Protein AF-A0A4P9J794-F1 (afdb_monomer)

Radius of gyration: 17.34 Å; Cα contacts (8 Å, |Δi|>4): 436; chains: 1; bounding box: 36×46×47 Å

Sequence (199 aa):
MGTVVPGTLVIDAPGGTGSPLLDAAGERPLVARLSRAASWPVHLPDVIGVALRIPAAGPDGGPADLLFASTGTGRLTRYVLRFHLSATAGPLTTMFPLLGAGGHLVFRLDPEGPGRYRFSCSRNSGPWRGLGRVVLDVPAPERPPHRARGAEAAAGPDDAGLRFRPVAQPPAGLTVPVWLRAARAPAYGLARRVGRERA

pLDDT: mean 79.16, std 19.65, range [31.97, 98.12]

Nearest PDB structures (foldseek):
  1u5u-assembly1_A  TM=6.698E-01  e=3.068E-03  Plexaura homomalla
  3dy5-assembly2_C  TM=6.616E-01  e=8.321E-03  Plexaura homomalla
  1mm5-assembly1_A  TM=3.454E-01  e=4.780E+00  Escherichia coli

Mean predicted aligned error: 10.02 Å

Structure (mmCIF, N/CA/C/O backbone):
data_AF-A0A4P9J794-F1
#
_entry.id   AF-A0A4P9J794-F1
#
loop_
_atom_site.group_PDB
_atom_site.id
_atom_site.type_symbol
_atom_site.label_atom_id
_atom_site.label_alt_id
_atom_site.label_comp_id
_atom_site.label_asym_id
_atom_site.label_entity_id
_atom_site.label_seq_id
_atom_site.pdbx_PDB_ins_code
_atom_site.Cartn_x
_atom_site.Cartn_y
_atom_site.Cartn_z
_atom_site.occupancy
_atom_site.B_iso_or_equiv
_atom_site.auth_seq_id
_atom_site.auth_comp_id
_atom_site.auth_asym_id
_atom_site.auth_atom_id
_atom_site.pdbx_PDB_model_num
ATOM 1 N N . MET A 1 1 ? 10.689 7.898 -14.888 1.00 62.50 1 MET A N 1
ATOM 2 C CA . MET A 1 1 ? 9.573 7.505 -15.785 1.00 62.50 1 MET A CA 1
ATOM 3 C C . MET A 1 1 ? 8.643 6.558 -15.031 1.00 62.50 1 MET A C 1
ATOM 5 O O . MET A 1 1 ? 9.125 5.807 -14.188 1.00 62.50 1 MET A O 1
ATOM 9 N N . GLY A 1 2 ? 7.328 6.643 -15.233 1.00 74.44 2 GLY A N 1
ATOM 10 C CA . GLY A 1 2 ? 6.358 5.782 -14.550 1.00 74.44 2 GLY A CA 1
ATOM 11 C C . GLY A 1 2 ? 5.166 5.477 -15.446 1.00 74.44 2 GLY A C 1
ATOM 12 O O . GLY A 1 2 ? 4.914 6.220 -16.387 1.00 74.44 2 GLY A O 1
ATOM 13 N N . THR A 1 3 ? 4.465 4.387 -15.159 1.00 86.31 3 THR A N 1
ATOM 14 C CA . THR A 1 3 ? 3.337 3.901 -15.960 1.00 86.31 3 THR A CA 1
ATOM 15 C C . THR A 1 3 ? 2.101 3.848 -15.084 1.00 86.31 3 THR A C 1
ATOM 17 O O . THR A 1 3 ? 2.167 3.352 -13.958 1.00 86.31 3 THR A O 1
ATOM 20 N N . VAL A 1 4 ? 0.990 4.369 -15.598 1.00 89.88 4 VAL A N 1
ATOM 21 C CA . VAL A 1 4 ? -0.308 4.363 -14.925 1.00 89.88 4 VAL A CA 1
ATOM 22 C C . VAL A 1 4 ? -1.170 3.262 -15.527 1.00 89.88 4 VAL A C 1
ATOM 24 O O . VAL A 1 4 ? -1.299 3.183 -16.745 1.00 89.88 4 VAL A O 1
ATOM 27 N N . VAL A 1 5 ? -1.737 2.411 -14.677 1.00 92.56 5 VAL A N 1
ATOM 28 C CA . VAL A 1 5 ? -2.606 1.299 -15.074 1.00 92.56 5 VAL A CA 1
ATOM 29 C C . VAL A 1 5 ? -3.842 1.249 -14.173 1.00 92.56 5 VAL A C 1
ATOM 31 O O . VAL A 1 5 ? -3.742 1.578 -12.984 1.00 92.56 5 VAL A O 1
ATOM 34 N N . PRO A 1 6 ? -5.012 0.860 -14.700 1.00 95.88 6 PRO A N 1
ATOM 35 C CA . PRO A 1 6 ? -6.156 0.542 -13.862 1.00 95.88 6 PRO A CA 1
ATOM 36 C C . PRO A 1 6 ? -5.906 -0.745 -13.063 1.00 95.88 6 PRO A C 1
ATOM 38 O O . PRO A 1 6 ? -4.957 -1.499 -13.304 1.00 95.88 6 PRO A O 1
ATOM 41 N N . GLY A 1 7 ? -6.740 -0.968 -12.057 1.00 96.69 7 GLY A N 1
ATOM 42 C CA . GLY A 1 7 ? -6.716 -2.189 -11.275 1.00 96.69 7 GLY A CA 1
ATOM 43 C C . GLY A 1 7 ? -7.847 -2.255 -10.263 1.00 96.69 7 GLY A C 1
ATOM 44 O O . GLY A 1 7 ? -8.735 -1.403 -10.221 1.00 96.69 7 GLY A O 1
ATOM 45 N N . THR A 1 8 ? -7.774 -3.263 -9.403 1.00 98.12 8 THR A N 1
ATOM 46 C CA . THR A 1 8 ? -8.755 -3.549 -8.358 1.00 98.12 8 THR A CA 1
ATOM 47 C C . THR A 1 8 ? -8.052 -3.857 -7.037 1.00 98.12 8 THR A C 1
ATOM 49 O O . THR A 1 8 ? -7.099 -4.640 -6.988 1.00 98.12 8 THR A O 1
ATOM 52 N N . LEU A 1 9 ? -8.534 -3.251 -5.951 1.00 97.81 9 LEU A N 1
ATOM 53 C CA . LEU A 1 9 ? -8.230 -3.640 -4.574 1.00 97.81 9 LEU A CA 1
ATOM 54 C C . LEU A 1 9 ? -9.354 -4.541 -4.071 1.00 97.81 9 LEU A C 1
ATOM 56 O O . LEU A 1 9 ? -10.510 -4.128 -4.049 1.00 97.81 9 LEU A O 1
ATOM 60 N N . VAL A 1 10 ? -8.997 -5.733 -3.614 1.00 97.94 10 VAL A N 1
ATOM 61 C CA . VAL A 1 10 ? -9.906 -6.689 -2.982 1.00 97.94 10 VAL A CA 1
ATOM 62 C C . VAL A 1 10 ? -9.551 -6.783 -1.504 1.00 97.94 10 VAL A C 1
ATOM 64 O O . VAL A 1 10 ? -8.383 -6.990 -1.160 1.00 97.94 10 VAL A O 1
ATOM 67 N N . ILE A 1 11 ? -10.548 -6.617 -0.637 1.00 97.50 11 ILE A N 1
ATOM 68 C CA . ILE A 1 11 ? -10.435 -6.849 0.805 1.00 97.50 11 ILE A CA 1
ATOM 69 C C . ILE A 1 11 ? -11.216 -8.116 1.149 1.00 97.50 11 ILE A C 1
ATOM 71 O O . ILE A 1 11 ? -12.438 -8.145 1.015 1.00 97.50 11 ILE A O 1
ATOM 75 N N . ASP A 1 12 ? -10.502 -9.137 1.615 1.00 93.81 12 ASP A N 1
ATOM 76 C CA . ASP A 1 12 ? -11.053 -10.445 1.989 1.00 93.81 12 ASP A CA 1
ATOM 77 C C . ASP A 1 12 ? -11.213 -10.567 3.511 1.00 93.81 12 ASP A C 1
ATOM 79 O O . ASP A 1 12 ? -12.153 -11.183 4.008 1.00 93.81 12 ASP A O 1
ATOM 83 N N . ALA A 1 13 ? -10.292 -9.958 4.265 1.00 90.94 13 ALA A N 1
ATOM 84 C CA . ALA A 1 13 ? -10.223 -10.046 5.719 1.00 90.94 13 ALA A CA 1
ATOM 85 C C . ALA A 1 13 ? -10.132 -8.639 6.340 1.00 90.94 13 ALA A C 1
ATOM 87 O O . ALA A 1 13 ? -9.037 -8.072 6.425 1.00 90.94 13 ALA A O 1
ATOM 88 N N . PRO A 1 14 ? -11.265 -8.062 6.784 1.00 85.12 14 PRO A N 1
ATOM 89 C CA . PRO A 1 14 ? -11.306 -6.776 7.475 1.00 85.12 14 PRO A CA 1
ATOM 90 C C . PRO A 1 14 ? -10.336 -6.669 8.662 1.00 85.12 14 PRO A C 1
ATOM 92 O O . PRO A 1 14 ? -10.257 -7.562 9.507 1.00 85.12 14 PRO A O 1
ATOM 95 N N . GLY A 1 15 ? -9.594 -5.557 8.736 1.00 77.31 15 GLY A N 1
ATOM 96 C CA . GLY A 1 15 ? -8.440 -5.414 9.639 1.00 77.31 15 GLY A CA 1
ATOM 97 C C . GLY A 1 15 ? -8.675 -4.663 10.959 1.00 77.31 15 GLY A C 1
ATOM 98 O O . GLY A 1 15 ? -7.731 -4.520 11.751 1.00 77.31 15 GLY A O 1
ATOM 99 N N . GLY A 1 16 ? -9.881 -4.130 11.189 1.00 86.44 16 GLY A N 1
ATOM 100 C CA . GLY A 1 16 ? -10.200 -3.279 12.348 1.00 86.44 16 GLY A CA 1
ATOM 101 C C . GLY A 1 16 ? -9.294 -2.043 12.433 1.00 86.44 16 GLY A C 1
ATOM 102 O O . GLY A 1 16 ? -8.782 -1.674 13.491 1.00 86.44 16 GLY A O 1
ATOM 103 N N . THR A 1 17 ? -8.953 -1.476 11.285 1.00 88.56 17 THR A N 1
ATOM 104 C CA . THR A 1 17 ? -7.997 -0.383 11.086 1.00 88.56 17 THR A CA 1
ATOM 105 C C . THR A 1 17 ? -8.551 0.986 11.486 1.00 88.56 17 THR A C 1
ATOM 107 O O . THR A 1 17 ? -7.765 1.887 11.781 1.00 88.56 17 THR A O 1
ATOM 110 N N . GLY A 1 18 ? -9.876 1.126 11.546 1.00 90.31 18 GLY A N 1
ATOM 111 C CA . GLY A 1 18 ? -10.599 2.390 11.658 1.00 90.31 18 GLY A CA 1
ATOM 112 C C . GLY A 1 18 ? -10.942 3.007 10.299 1.00 90.31 18 GLY A C 1
ATOM 113 O O . GLY A 1 18 ? -11.523 4.086 10.264 1.00 90.31 18 GLY A O 1
ATOM 114 N N . SER A 1 19 ? -10.585 2.351 9.190 1.00 93.12 19 SER A N 1
ATOM 115 C CA . SER A 1 19 ? -10.876 2.816 7.837 1.00 93.12 19 SER A CA 1
ATOM 116 C C . SER A 1 19 ? -11.974 1.974 7.196 1.00 93.12 19 SER A C 1
ATOM 118 O O . SER A 1 19 ? -11.775 0.769 7.039 1.00 93.12 19 SER A O 1
ATOM 120 N N . PRO A 1 20 ? -13.080 2.572 6.713 1.00 93.00 20 PRO A N 1
ATOM 121 C CA . PRO A 1 20 ? -14.104 1.836 5.967 1.00 93.00 20 PRO A CA 1
ATOM 122 C C . PRO A 1 20 ? -13.534 1.114 4.737 1.00 93.00 20 PRO A C 1
ATOM 124 O O . PRO A 1 20 ? -13.950 0.004 4.410 1.00 93.00 20 PRO A O 1
ATOM 127 N N . LEU A 1 21 ? -12.506 1.698 4.104 1.00 93.31 21 LEU A N 1
ATOM 128 C CA . LEU A 1 21 ? -11.781 1.079 2.993 1.00 93.31 21 LEU A CA 1
ATOM 129 C C . LEU A 1 21 ? -11.082 -0.230 3.397 1.00 93.31 21 LEU A C 1
ATOM 131 O O . LEU A 1 21 ? -10.788 -1.053 2.548 1.00 93.31 21 LEU A O 1
ATOM 135 N N . LEU A 1 22 ? -10.756 -0.458 4.658 1.00 94.06 22 LEU A N 1
ATOM 136 C CA . LEU A 1 22 ? -9.962 -1.626 5.060 1.00 94.06 22 LEU A CA 1
ATOM 137 C C . LEU A 1 22 ? -10.726 -2.550 6.014 1.00 94.06 22 LEU A C 1
ATOM 139 O O . LEU A 1 22 ? -10.272 -3.659 6.293 1.00 94.06 22 LEU A O 1
ATOM 143 N N . ASP A 1 23 ? -11.885 -2.093 6.486 1.00 94.00 23 ASP A N 1
ATOM 144 C CA . ASP A 1 23 ? -12.708 -2.772 7.485 1.00 94.00 23 ASP A CA 1
ATOM 145 C C . ASP A 1 23 ? -14.032 -3.298 6.912 1.00 94.00 23 ASP A C 1
ATOM 147 O O . ASP A 1 23 ? -14.799 -3.946 7.618 1.00 94.00 23 ASP A O 1
ATOM 151 N N . ALA A 1 24 ? -14.283 -3.077 5.622 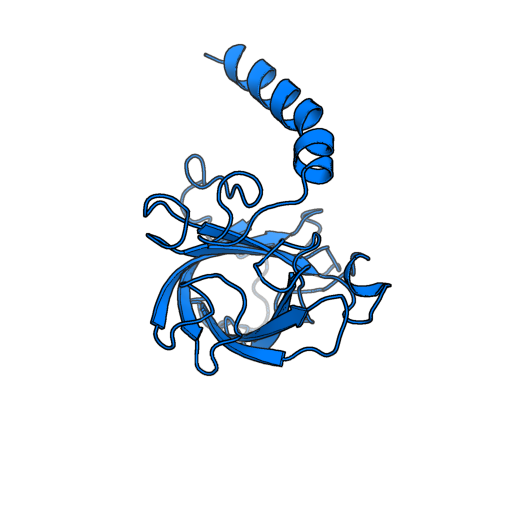1.00 93.25 24 ALA A N 1
ATOM 152 C CA . ALA A 1 24 ? -15.344 -3.737 4.875 1.00 93.25 24 ALA A CA 1
ATOM 153 C C . ALA A 1 24 ? -14.726 -4.626 3.795 1.00 93.25 24 ALA A C 1
ATOM 155 O O . ALA A 1 24 ? -13.822 -4.183 3.080 1.00 93.25 24 ALA A O 1
ATOM 156 N N . ALA A 1 25 ? -15.230 -5.853 3.660 1.00 95.69 25 ALA A N 1
ATOM 157 C CA . ALA A 1 25 ? -14.861 -6.732 2.559 1.00 95.69 25 ALA A CA 1
ATOM 158 C C . ALA A 1 25 ? -15.371 -6.185 1.214 1.00 95.69 25 ALA A C 1
ATOM 160 O O . ALA A 1 25 ? -16.265 -5.333 1.165 1.00 95.69 25 ALA A O 1
ATOM 161 N N . GLY A 1 26 ? -14.793 -6.676 0.121 1.00 95.62 26 GLY A N 1
ATOM 162 C CA . GLY A 1 26 ? -15.246 -6.395 -1.238 1.00 95.62 26 GLY A CA 1
ATOM 163 C C . GLY A 1 26 ? -14.196 -5.739 -2.123 1.00 95.62 26 GLY A C 1
ATOM 164 O O . GLY A 1 26 ? -13.051 -5.503 -1.727 1.00 95.62 26 GLY A O 1
ATOM 165 N N . GLU A 1 27 ? -14.619 -5.449 -3.347 1.00 96.94 27 GLU A N 1
ATOM 166 C CA . GLU A 1 27 ? -13.759 -4.975 -4.425 1.00 96.94 27 GLU A CA 1
ATOM 167 C C . GLU A 1 27 ? -13.925 -3.474 -4.651 1.00 96.94 27 GLU A C 1
ATOM 169 O O . GLU A 1 27 ? -15.019 -2.922 -4.517 1.00 96.94 27 GLU A O 1
ATOM 174 N N . ARG A 1 28 ? -12.821 -2.792 -4.961 1.00 96.56 28 ARG A N 1
ATOM 175 C CA . ARG A 1 28 ? -12.798 -1.361 -5.261 1.00 96.56 28 ARG A CA 1
ATOM 176 C C . ARG A 1 28 ? -11.925 -1.125 -6.480 1.00 96.56 28 ARG A C 1
ATOM 178 O O . ARG A 1 28 ? -10.773 -1.574 -6.470 1.00 96.56 28 ARG A O 1
ATOM 185 N N . PRO A 1 29 ? -12.413 -0.391 -7.490 1.00 96.94 29 PRO A N 1
ATOM 186 C CA . PRO A 1 29 ? -11.555 0.033 -8.579 1.00 96.94 29 PRO A CA 1
ATOM 187 C C . PRO A 1 29 ? -10.459 0.948 -8.032 1.00 96.94 29 PRO A C 1
ATOM 189 O O . PRO A 1 29 ? -10.657 1.691 -7.067 1.00 96.94 29 PRO A O 1
ATOM 192 N N . LEU A 1 30 ? -9.292 0.905 -8.657 1.00 95.88 30 LEU A N 1
ATOM 193 C CA . LEU A 1 30 ? -8.190 1.804 -8.360 1.00 95.88 30 LEU A CA 1
ATOM 194 C C . LEU A 1 30 ? -7.433 2.176 -9.626 1.00 95.88 30 LEU A C 1
ATOM 196 O O . LEU A 1 30 ? -7.528 1.519 -10.661 1.00 95.88 30 LEU A O 1
ATOM 200 N N . VAL A 1 31 ? -6.626 3.220 -9.506 1.00 95.19 31 VAL A N 1
ATOM 201 C CA . VAL A 1 31 ? -5.587 3.556 -10.474 1.00 95.19 31 VAL A CA 1
ATOM 202 C C . VAL A 1 31 ? -4.244 3.390 -9.786 1.00 95.19 31 VAL A C 1
ATOM 204 O O . VAL A 1 31 ? -4.021 3.943 -8.707 1.00 95.19 31 VAL A O 1
ATOM 207 N N . ALA A 1 32 ? -3.349 2.626 -10.399 1.00 94.19 32 ALA A N 1
ATOM 208 C CA . ALA A 1 32 ? -2.002 2.415 -9.906 1.00 94.19 32 ALA A CA 1
ATOM 209 C C . ALA A 1 32 ? -0.982 3.134 -10.784 1.00 94.19 32 ALA A C 1
ATOM 211 O O . ALA A 1 32 ? -1.098 3.142 -12.004 1.00 94.19 32 ALA A O 1
ATOM 212 N N . ARG A 1 33 ? 0.062 3.685 -10.169 1.00 92.44 33 ARG A N 1
ATOM 213 C CA . ARG A 1 33 ? 1.252 4.169 -10.867 1.00 92.44 33 ARG A CA 1
ATOM 214 C C . ARG A 1 33 ? 2.472 3.396 -10.404 1.00 92.44 33 ARG A C 1
ATOM 216 O O . ARG A 1 33 ? 2.830 3.451 -9.228 1.00 92.44 33 ARG A O 1
ATOM 223 N N . LEU A 1 34 ? 3.127 2.723 -11.340 1.00 89.62 34 LEU A N 1
ATOM 224 C CA . LEU A 1 34 ? 4.402 2.051 -11.131 1.00 89.62 34 LEU A CA 1
ATOM 225 C C . LEU A 1 34 ? 5.531 3.007 -11.515 1.00 89.62 34 LEU A C 1
ATOM 227 O O . LEU A 1 34 ? 5.450 3.693 -12.535 1.00 89.62 34 LEU A O 1
ATOM 231 N N . SER A 1 35 ? 6.582 3.089 -10.704 1.00 86.50 35 SER A N 1
ATOM 232 C CA . SER A 1 35 ? 7.683 4.024 -10.943 1.00 86.50 35 SER A CA 1
ATOM 233 C C . SER 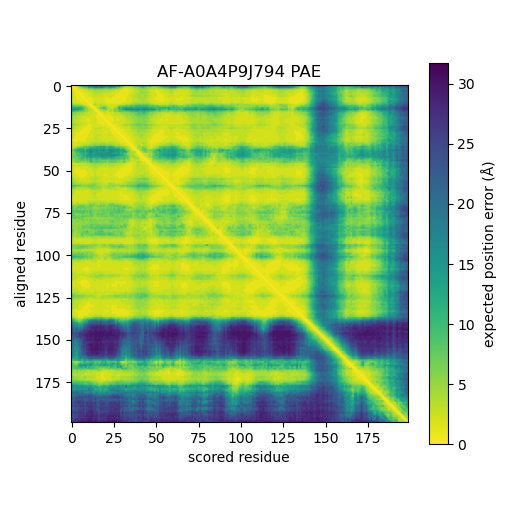A 1 35 ? 9.036 3.503 -10.466 1.00 86.50 35 SER A C 1
ATOM 235 O O . SER A 1 35 ? 9.132 2.602 -9.633 1.00 86.50 35 SER A O 1
ATOM 237 N N . ARG A 1 36 ? 10.095 4.099 -11.018 1.00 86.69 36 ARG A N 1
ATOM 238 C CA . ARG A 1 36 ? 11.495 3.922 -10.613 1.00 86.69 36 ARG A CA 1
ATOM 239 C C . ARG A 1 36 ? 12.047 5.268 -10.151 1.00 86.69 36 ARG A C 1
ATOM 241 O O . ARG A 1 36 ? 11.837 6.267 -10.846 1.00 86.69 36 ARG A O 1
ATOM 248 N N . ALA A 1 37 ? 12.697 5.313 -8.989 1.00 81.50 37 ALA A N 1
ATOM 249 C CA . ALA A 1 37 ? 13.104 6.568 -8.359 1.00 81.50 37 ALA A CA 1
ATOM 250 C C . ALA A 1 37 ? 14.296 7.228 -9.064 1.00 81.50 37 ALA A C 1
ATOM 252 O O . ALA A 1 37 ? 14.207 8.396 -9.436 1.00 81.50 37 ALA A O 1
ATOM 253 N N . ALA A 1 38 ? 15.385 6.487 -9.277 1.00 75.31 38 ALA A N 1
ATOM 254 C CA . ALA A 1 38 ? 16.581 6.983 -9.953 1.00 75.31 38 ALA A CA 1
ATOM 255 C C . ALA A 1 38 ? 16.434 6.969 -11.484 1.00 75.31 38 ALA A C 1
ATOM 257 O O . ALA A 1 38 ? 17.175 7.658 -12.180 1.00 75.31 38 ALA A O 1
ATOM 258 N N . SER A 1 39 ? 15.460 6.210 -12.011 1.00 72.94 39 SER A N 1
ATOM 259 C CA . SER A 1 39 ? 15.241 6.010 -13.452 1.00 72.94 39 SER A CA 1
ATOM 260 C C . SER A 1 39 ? 16.506 5.521 -14.170 1.00 72.94 39 SER A C 1
ATOM 262 O O . SER A 1 39 ? 16.748 5.856 -15.327 1.00 72.94 39 SER A O 1
ATOM 264 N N . TRP A 1 40 ? 17.308 4.708 -13.478 1.00 76.12 40 TRP A N 1
ATOM 265 C CA . TRP A 1 40 ? 18.471 4.043 -14.059 1.00 76.12 40 TRP A CA 1
ATOM 266 C C . TRP A 1 40 ? 18.063 3.063 -15.162 1.00 76.12 40 TRP A C 1
ATOM 268 O O . TRP A 1 40 ? 16.919 2.583 -15.140 1.00 76.12 40 TRP A O 1
ATOM 278 N N . PRO A 1 41 ? 18.990 2.722 -16.084 1.00 75.69 41 PRO A N 1
ATOM 279 C CA . PRO A 1 41 ? 18.769 1.696 -17.094 1.00 75.69 41 PRO A CA 1
ATOM 280 C C . PRO A 1 41 ? 18.070 0.460 -16.520 1.00 75.69 41 PRO A C 1
ATOM 282 O O . PRO A 1 41 ? 18.365 0.030 -15.406 1.00 75.69 41 PRO A O 1
ATOM 285 N N . VAL A 1 42 ? 17.140 -0.114 -17.287 1.00 71.88 42 VAL A N 1
ATOM 286 C CA . VAL A 1 42 ? 16.185 -1.137 -16.813 1.00 71.88 42 VAL A CA 1
ATOM 287 C C . VAL A 1 42 ? 16.837 -2.378 -16.182 1.00 71.88 42 VAL A C 1
ATOM 289 O O . VAL A 1 42 ? 16.221 -3.049 -15.362 1.00 71.88 42 VAL A O 1
ATOM 292 N N . HIS A 1 43 ? 18.093 -2.663 -16.524 1.00 77.88 43 HIS A N 1
ATOM 293 C CA . HIS A 1 43 ? 18.866 -3.791 -16.003 1.00 77.88 43 HIS A CA 1
ATOM 294 C C . HIS A 1 43 ? 19.536 -3.522 -14.645 1.00 77.88 43 HIS A C 1
ATOM 296 O O . HIS A 1 43 ? 20.083 -4.448 -14.051 1.00 77.88 43 HIS A O 1
ATOM 302 N N . LEU A 1 44 ? 19.512 -2.283 -14.144 1.00 80.38 44 LEU A N 1
ATOM 303 C CA . LEU A 1 44 ? 20.072 -1.939 -12.839 1.00 80.38 44 LEU A CA 1
ATOM 304 C C . LEU A 1 44 ? 19.000 -1.961 -11.740 1.00 80.38 44 LEU A C 1
ATOM 306 O O . LEU A 1 44 ? 17.840 -1.627 -12.000 1.00 80.38 44 LEU A O 1
ATOM 310 N N . PRO A 1 45 ? 19.356 -2.319 -10.497 1.00 82.19 45 PRO A N 1
ATOM 311 C CA . PRO A 1 45 ? 18.466 -2.159 -9.352 1.00 82.19 45 PRO A CA 1
ATOM 312 C C . PRO A 1 45 ? 18.120 -0.682 -9.094 1.00 82.19 45 PRO A C 1
ATOM 314 O O . PRO A 1 45 ? 18.975 0.187 -9.216 1.00 82.19 45 PRO A O 1
ATOM 317 N N . ASP A 1 46 ? 16.877 -0.396 -8.706 1.00 84.12 46 ASP A N 1
ATOM 318 C CA . ASP A 1 46 ? 16.387 0.946 -8.348 1.00 84.12 46 ASP A CA 1
ATOM 319 C C . ASP A 1 46 ? 15.425 0.836 -7.151 1.00 84.12 46 ASP A C 1
ATOM 321 O O . ASP A 1 46 ? 15.011 -0.258 -6.759 1.00 84.12 46 ASP A O 1
ATOM 325 N N . VAL A 1 47 ? 15.058 1.960 -6.547 1.00 85.38 47 VAL A N 1
ATOM 326 C CA . VAL A 1 47 ? 13.927 2.017 -5.628 1.00 85.38 47 VAL A CA 1
ATOM 327 C C . VAL A 1 47 ? 12.648 2.015 -6.455 1.00 85.38 47 VAL A C 1
ATOM 329 O O . VAL A 1 47 ? 12.388 2.922 -7.251 1.00 85.38 47 VAL A O 1
ATOM 332 N N . ILE A 1 48 ? 11.847 0.975 -6.263 1.00 88.88 48 ILE A N 1
ATOM 333 C CA . ILE A 1 48 ? 10.609 0.758 -6.999 1.00 88.88 48 ILE A CA 1
ATOM 334 C C . ILE A 1 48 ? 9.445 1.329 -6.205 1.00 88.88 48 ILE A C 1
ATOM 336 O O . ILE A 1 48 ? 9.287 1.024 -5.024 1.00 88.88 48 ILE A O 1
ATOM 340 N N . GLY A 1 49 ? 8.629 2.146 -6.862 1.00 91.19 49 GLY A N 1
ATOM 341 C CA . GLY A 1 49 ? 7.423 2.735 -6.303 1.00 91.19 49 GLY A CA 1
ATOM 342 C C . GLY A 1 49 ? 6.159 2.127 -6.900 1.00 91.19 49 GLY A C 1
ATOM 343 O O . GLY A 1 49 ? 6.078 1.906 -8.108 1.00 91.19 49 GLY A O 1
ATOM 344 N N . VAL A 1 50 ? 5.154 1.909 -6.053 1.00 93.06 50 VAL A N 1
ATOM 345 C CA . VAL A 1 50 ? 3.768 1.666 -6.475 1.00 93.06 50 VAL A CA 1
ATOM 346 C C . VAL A 1 50 ? 2.879 2.643 -5.721 1.00 93.06 50 VAL A C 1
ATOM 348 O O . VAL A 1 50 ? 2.871 2.665 -4.493 1.00 93.06 50 VAL A O 1
ATOM 351 N N . ALA A 1 51 ? 2.146 3.476 -6.447 1.00 93.44 51 ALA A N 1
ATOM 352 C CA . ALA A 1 51 ? 1.167 4.397 -5.891 1.00 93.44 51 ALA A CA 1
ATOM 353 C C . ALA A 1 51 ? -0.232 3.911 -6.251 1.00 93.44 51 ALA A C 1
ATOM 355 O O . ALA A 1 51 ? -0.491 3.689 -7.426 1.00 93.44 51 ALA A O 1
ATOM 356 N N . LEU A 1 52 ? -1.121 3.749 -5.276 1.00 95.12 52 LEU A N 1
ATOM 357 C CA . LEU A 1 52 ? -2.515 3.369 -5.498 1.00 95.12 52 LEU A CA 1
ATOM 358 C C . LEU A 1 52 ? -3.406 4.568 -5.208 1.00 95.12 52 LEU A C 1
ATOM 360 O O . LEU A 1 52 ? -3.213 5.217 -4.184 1.00 95.12 52 LEU A O 1
ATOM 364 N N . ARG A 1 53 ? -4.384 4.821 -6.074 1.00 95.19 53 ARG A N 1
ATOM 365 C CA . ARG A 1 53 ? -5.460 5.790 -5.877 1.00 95.19 53 ARG A CA 1
ATOM 366 C C . ARG A 1 53 ? -6.789 5.061 -5.933 1.00 95.19 53 ARG A C 1
ATOM 368 O O . ARG A 1 53 ? -7.130 4.503 -6.971 1.00 95.19 53 ARG A O 1
ATOM 375 N N . ILE A 1 54 ? -7.534 5.099 -4.838 1.00 96.06 54 ILE A N 1
ATOM 376 C CA . ILE A 1 54 ? -8.849 4.482 -4.713 1.00 96.06 54 ILE A CA 1
ATOM 377 C C . ILE A 1 54 ? -9.897 5.607 -4.700 1.00 96.06 54 ILE A C 1
ATOM 379 O O . ILE A 1 54 ? -9.865 6.447 -3.794 1.00 96.06 54 ILE A O 1
ATOM 383 N N . PRO A 1 55 ? -10.797 5.684 -5.696 1.00 92.88 55 PRO A N 1
ATOM 384 C CA . PRO A 1 55 ? -11.890 6.652 -5.706 1.00 92.88 55 PRO A CA 1
ATOM 385 C C . PRO A 1 55 ? -12.827 6.466 -4.507 1.00 92.88 55 PRO A C 1
ATOM 387 O O . PRO A 1 55 ? -12.989 5.351 -4.019 1.00 92.88 55 PRO A O 1
ATOM 390 N N . ALA A 1 56 ? -13.452 7.554 -4.051 1.00 93.00 56 ALA A N 1
ATOM 391 C CA . ALA A 1 56 ? -14.457 7.546 -2.981 1.00 93.00 56 ALA A CA 1
ATOM 392 C C . ALA A 1 56 ? -14.028 6.873 -1.659 1.00 93.00 56 ALA A C 1
ATOM 394 O O . ALA A 1 56 ? -14.860 6.411 -0.883 1.00 93.00 56 ALA A O 1
ATOM 395 N N . ALA A 1 57 ? -12.722 6.811 -1.399 1.00 93.62 57 ALA A N 1
ATOM 396 C CA . ALA A 1 57 ? -12.147 6.126 -0.247 1.00 93.62 57 ALA A CA 1
ATOM 397 C C . ALA A 1 57 ? -11.428 7.058 0.739 1.00 93.62 57 ALA A C 1
ATOM 399 O O . ALA A 1 57 ? -10.906 6.597 1.755 1.00 93.62 57 ALA A O 1
ATOM 400 N N . GLY A 1 58 ? -11.345 8.348 0.425 1.00 91.44 58 GLY A N 1
ATOM 401 C CA . GLY A 1 58 ? -10.780 9.390 1.273 1.00 91.44 58 GLY A CA 1
ATOM 402 C C . GLY A 1 58 ? -11.843 10.066 2.145 1.00 91.44 58 GLY A C 1
ATOM 403 O O . GLY A 1 58 ? -13.033 9.756 2.035 1.00 91.44 58 GLY A O 1
ATOM 404 N N . PRO A 1 59 ? -11.428 11.001 3.016 1.00 86.12 59 PRO A N 1
ATOM 405 C CA . PRO A 1 59 ? -12.347 11.874 3.739 1.00 86.12 59 PRO A CA 1
ATOM 406 C C . PRO A 1 59 ? -13.337 12.556 2.785 1.00 86.12 59 PRO A C 1
ATOM 408 O O . PRO A 1 59 ? -12.995 12.845 1.636 1.00 86.12 59 PRO A O 1
ATOM 411 N N . ASP A 1 60 ? -14.561 12.778 3.263 1.00 87.94 60 ASP A N 1
ATOM 412 C CA . ASP A 1 60 ? -15.633 13.471 2.532 1.00 87.94 60 ASP A CA 1
ATOM 413 C C . ASP A 1 60 ? -16.022 12.822 1.187 1.00 87.94 60 ASP A C 1
ATOM 415 O O . ASP A 1 60 ? -16.561 13.476 0.298 1.00 87.94 60 ASP A O 1
ATOM 419 N N . GLY A 1 61 ? -15.731 11.525 1.009 1.00 87.62 61 GLY A N 1
ATOM 420 C CA . GLY A 1 61 ? -16.007 10.803 -0.238 1.00 87.62 61 GLY A CA 1
ATOM 421 C C . GLY A 1 61 ? -15.041 11.140 -1.380 1.00 87.62 61 GLY A C 1
ATOM 422 O O . GLY A 1 61 ? -15.293 10.782 -2.530 1.00 87.62 61 GLY A O 1
ATOM 423 N N . GLY A 1 62 ? -13.923 11.814 -1.088 1.00 89.81 62 GLY A N 1
ATOM 424 C CA . GLY A 1 62 ? -12.842 12.045 -2.046 1.00 89.81 62 GLY A CA 1
ATOM 425 C C . GLY A 1 62 ? -12.023 10.778 -2.342 1.00 89.81 62 GLY A C 1
ATOM 426 O O . GLY A 1 62 ? -12.284 9.710 -1.791 1.00 89.81 62 GLY A O 1
ATOM 427 N N . PRO A 1 63 ? -11.003 10.844 -3.213 1.00 92.38 63 PRO A N 1
ATOM 428 C CA . PRO A 1 63 ? -10.095 9.720 -3.427 1.00 92.38 63 PRO A CA 1
ATOM 429 C C . PRO A 1 63 ? -9.080 9.582 -2.280 1.00 92.38 63 PRO A C 1
ATOM 431 O O . PRO A 1 63 ? -8.715 10.569 -1.637 1.00 92.38 63 PRO A O 1
ATOM 434 N N . ALA A 1 64 ? -8.577 8.364 -2.079 1.00 92.56 64 ALA A N 1
ATOM 435 C CA . ALA A 1 64 ? -7.487 8.055 -1.157 1.00 92.56 64 ALA A CA 1
ATOM 436 C C . ALA A 1 64 ? -6.266 7.505 -1.892 1.00 92.56 64 ALA A C 1
ATOM 438 O O . ALA A 1 64 ? -6.399 6.671 -2.786 1.00 92.56 64 ALA A O 1
ATOM 439 N N . ASP A 1 65 ? -5.080 7.915 -1.452 1.00 93.06 65 ASP A N 1
ATOM 440 C CA . ASP A 1 65 ? -3.801 7.526 -2.022 1.00 93.06 65 ASP A CA 1
ATOM 441 C C . ASP A 1 65 ? -2.947 6.742 -1.013 1.00 93.06 65 ASP A C 1
ATOM 443 O O . ASP A 1 65 ? -2.699 7.187 0.111 1.00 93.06 65 ASP A O 1
ATOM 447 N N . LEU A 1 66 ? -2.413 5.599 -1.446 1.00 93.50 66 LEU A N 1
ATOM 448 C CA . LEU A 1 66 ? -1.418 4.811 -0.716 1.00 93.50 66 LEU A CA 1
ATOM 449 C C . LEU A 1 66 ? -0.122 4.741 -1.528 1.00 93.50 66 LEU A C 1
ATOM 451 O O . LEU A 1 66 ? -0.140 4.354 -2.694 1.00 93.50 66 LEU A O 1
ATOM 455 N N . LEU A 1 67 ? 1.010 5.102 -0.916 1.00 92.88 67 LEU A N 1
ATOM 456 C CA . LEU A 1 67 ? 2.325 5.035 -1.563 1.00 92.88 67 LEU A CA 1
ATOM 457 C C . LEU A 1 67 ? 3.186 3.933 -0.969 1.00 92.88 67 LEU A C 1
ATOM 459 O O . LEU A 1 67 ? 3.493 3.961 0.221 1.00 92.88 67 LEU A O 1
ATOM 463 N N . PHE A 1 68 ? 3.654 3.044 -1.833 1.00 94.00 68 PHE A N 1
ATOM 464 C CA . PHE A 1 68 ? 4.566 1.962 -1.512 1.00 94.00 68 PHE A CA 1
ATOM 465 C C . PHE A 1 68 ? 5.917 2.204 -2.174 1.00 94.00 68 PHE A C 1
ATOM 467 O O . PHE A 1 68 ? 5.988 2.692 -3.303 1.00 94.00 68 PHE A O 1
ATOM 474 N N . ALA A 1 69 ? 6.982 1.832 -1.475 1.00 92.75 69 ALA A N 1
ATOM 475 C CA . ALA A 1 69 ? 8.339 1.807 -1.997 1.00 92.75 69 ALA A CA 1
ATOM 476 C C . ALA A 1 69 ? 8.995 0.467 -1.658 1.00 92.75 69 ALA A C 1
ATOM 478 O O . ALA A 1 69 ? 8.620 -0.173 -0.674 1.00 92.75 69 ALA A O 1
ATOM 479 N N . SER A 1 70 ? 9.984 0.049 -2.445 1.00 89.88 70 SER A N 1
ATOM 480 C CA . SER A 1 70 ? 10.815 -1.105 -2.117 1.00 89.88 70 SER A CA 1
ATOM 481 C C . SER A 1 70 ? 11.612 -0.824 -0.848 1.00 89.88 70 SER A C 1
ATOM 483 O O . SER A 1 70 ? 12.472 0.057 -0.791 1.00 89.88 70 SER A O 1
ATOM 485 N N . THR A 1 71 ? 11.291 -1.574 0.196 1.00 87.81 71 THR A N 1
ATOM 486 C CA . THR A 1 71 ? 11.809 -1.416 1.556 1.00 87.81 71 THR A CA 1
ATOM 487 C C . THR A 1 71 ? 11.998 -2.791 2.195 1.00 87.81 71 THR A C 1
ATOM 489 O O . THR A 1 71 ? 11.612 -3.825 1.645 1.00 87.81 71 THR A O 1
ATOM 492 N N . GLY A 1 72 ? 12.622 -2.844 3.372 1.00 84.62 72 GLY A N 1
ATOM 493 C CA . GLY A 1 72 ? 12.612 -4.062 4.182 1.00 84.62 72 GLY A CA 1
ATOM 494 C C . GLY A 1 72 ? 11.218 -4.406 4.732 1.00 84.62 72 GLY A C 1
ATOM 495 O O . GLY A 1 72 ? 10.235 -3.705 4.527 1.00 84.62 72 GLY A O 1
ATOM 496 N N . THR A 1 73 ? 11.117 -5.508 5.475 1.00 86.88 73 THR A N 1
ATOM 497 C CA . THR A 1 73 ? 9.835 -5.978 6.050 1.00 86.88 73 THR A CA 1
ATOM 498 C C . THR A 1 73 ? 9.927 -6.330 7.532 1.00 86.88 73 THR A C 1
ATOM 500 O O . THR A 1 73 ? 8.915 -6.651 8.161 1.00 86.88 73 THR A O 1
ATOM 503 N N . GLY A 1 74 ? 11.122 -6.240 8.119 1.00 81.75 74 GLY A N 1
ATOM 504 C CA . GLY A 1 74 ? 11.351 -6.409 9.552 1.00 81.75 74 GLY A CA 1
ATOM 505 C C . GLY A 1 74 ? 10.866 -5.198 10.345 1.00 81.75 74 GLY A C 1
ATOM 506 O O . GLY A 1 74 ? 10.478 -4.181 9.773 1.00 81.75 74 GLY A O 1
ATOM 507 N N . ARG A 1 75 ? 10.861 -5.290 11.679 1.00 82.00 75 ARG A N 1
ATOM 508 C CA . ARG A 1 75 ? 10.332 -4.227 12.559 1.00 82.00 75 ARG A CA 1
ATOM 509 C C . ARG A 1 75 ? 10.972 -2.857 12.304 1.00 82.00 75 ARG A C 1
ATOM 511 O O . ARG A 1 75 ? 10.254 -1.869 12.230 1.00 82.00 75 ARG A O 1
ATOM 518 N N . LEU A 1 76 ? 12.290 -2.828 12.103 1.00 79.56 76 LEU A N 1
ATOM 519 C CA . LEU A 1 76 ? 13.050 -1.606 11.812 1.00 79.56 76 LEU A CA 1
ATOM 520 C C . LEU A 1 76 ? 13.324 -1.431 10.313 1.00 79.56 76 LEU A C 1
ATOM 522 O O . LEU A 1 76 ? 13.234 -0.330 9.780 1.00 79.56 76 LEU A O 1
ATOM 526 N N . THR A 1 77 ? 13.607 -2.528 9.603 1.00 83.12 77 THR A N 1
ATOM 527 C CA . THR A 1 77 ? 14.006 -2.473 8.187 1.00 83.12 77 THR A CA 1
ATOM 528 C C . THR A 1 77 ? 12.876 -2.054 7.247 1.00 83.12 77 THR A C 1
ATOM 530 O O . THR A 1 77 ? 13.159 -1.653 6.124 1.00 83.12 77 THR A O 1
ATOM 533 N N . ARG A 1 78 ? 11.614 -2.071 7.699 1.00 83.12 78 ARG A N 1
ATOM 534 C CA . ARG A 1 78 ? 10.442 -1.578 6.944 1.00 83.12 78 ARG A CA 1
ATOM 535 C C . ARG A 1 78 ? 10.445 -0.093 6.596 1.00 83.12 78 ARG A C 1
ATOM 537 O O . ARG A 1 78 ? 9.612 0.342 5.813 1.00 83.12 78 ARG A O 1
ATOM 544 N N . TYR A 1 79 ? 11.383 0.663 7.153 1.00 80.19 79 TYR A N 1
ATOM 545 C CA . TYR A 1 79 ? 11.587 2.077 6.841 1.00 80.19 79 TYR A CA 1
ATOM 546 C C . TYR A 1 79 ? 12.863 2.321 6.021 1.00 80.19 79 TYR A C 1
ATOM 548 O O . TYR A 1 79 ? 13.162 3.455 5.663 1.00 80.19 79 TYR A O 1
ATOM 556 N N . VAL A 1 80 ? 13.617 1.260 5.714 1.00 84.44 80 VAL A N 1
ATOM 557 C CA . VAL A 1 80 ? 14.879 1.321 4.970 1.00 84.44 80 VAL A CA 1
ATOM 558 C C . VAL A 1 80 ? 14.621 0.921 3.526 1.00 84.44 80 VAL A C 1
ATOM 560 O O . VAL A 1 80 ? 14.116 -0.176 3.277 1.00 84.44 80 VAL A O 1
ATOM 563 N N . LEU A 1 81 ? 14.978 1.805 2.589 1.00 87.75 81 LEU A N 1
ATOM 564 C CA . LEU A 1 81 ? 14.857 1.556 1.153 1.00 87.75 81 LEU A CA 1
ATOM 565 C C . LEU A 1 81 ? 15.715 0.366 0.725 1.00 87.75 81 LEU A C 1
ATOM 567 O O . LEU A 1 81 ? 16.815 0.145 1.234 1.00 87.75 81 LEU A O 1
ATOM 571 N N . ARG A 1 82 ? 15.203 -0.391 -0.240 1.00 88.06 82 ARG A N 1
ATOM 572 C CA . ARG A 1 82 ? 15.909 -1.492 -0.884 1.00 88.06 82 ARG A CA 1
ATOM 573 C C . ARG A 1 82 ? 15.863 -1.335 -2.386 1.00 88.06 82 ARG A C 1
ATOM 575 O O . ARG A 1 82 ? 14.874 -0.864 -2.939 1.00 88.06 82 ARG A O 1
ATOM 582 N N . PHE A 1 83 ? 16.940 -1.755 -3.029 1.00 86.56 83 PHE A N 1
ATOM 583 C CA . PHE A 1 83 ? 17.037 -1.751 -4.474 1.00 86.56 83 PHE A CA 1
ATOM 584 C C . PHE A 1 83 ? 16.465 -3.046 -5.038 1.00 86.56 83 PHE A C 1
ATOM 586 O O . PHE A 1 83 ? 16.922 -4.132 -4.687 1.00 86.56 83 PHE A O 1
ATOM 593 N N . HIS A 1 84 ? 15.470 -2.923 -5.906 1.00 84.94 84 HIS A N 1
ATOM 594 C CA . HIS A 1 84 ? 14.840 -4.025 -6.621 1.00 84.94 84 HIS A CA 1
ATOM 595 C C . HIS A 1 84 ? 15.043 -3.834 -8.128 1.00 84.94 84 HIS A C 1
ATOM 597 O O . HIS A 1 84 ? 15.103 -2.711 -8.625 1.00 84.94 84 HIS A O 1
ATOM 603 N N . LEU A 1 85 ? 15.121 -4.935 -8.876 1.00 82.38 85 LEU A N 1
ATOM 604 C CA . LEU A 1 85 ? 15.179 -4.877 -10.342 1.00 82.38 85 LEU A CA 1
ATOM 605 C C . LEU A 1 85 ? 13.820 -4.504 -10.955 1.00 82.38 85 LEU A C 1
ATOM 607 O O . LEU A 1 85 ? 13.763 -3.811 -11.968 1.00 82.38 85 LEU A O 1
ATOM 611 N N . SER A 1 86 ? 12.719 -4.929 -10.330 1.00 80.50 86 SER A N 1
ATOM 612 C CA . SER A 1 86 ? 11.353 -4.709 -10.813 1.00 80.50 86 SER A CA 1
ATOM 613 C C . SER A 1 86 ? 10.340 -4.661 -9.662 1.00 80.50 86 SER A C 1
ATOM 615 O O . SER A 1 86 ? 10.644 -5.021 -8.523 1.00 80.50 86 SER A O 1
ATOM 617 N N . ALA A 1 87 ? 9.096 -4.284 -9.973 1.00 78.81 87 ALA A N 1
ATOM 618 C CA . ALA A 1 87 ? 7.979 -4.321 -9.024 1.00 78.81 87 ALA A CA 1
ATOM 619 C C . ALA A 1 87 ? 7.548 -5.744 -8.625 1.00 78.81 87 ALA A C 1
ATOM 621 O O . ALA A 1 87 ? 6.754 -5.896 -7.703 1.00 78.81 87 ALA A O 1
ATOM 622 N N . THR A 1 88 ? 8.062 -6.774 -9.301 1.00 86.31 88 THR A N 1
ATOM 623 C CA . THR A 1 88 ? 7.839 -8.186 -8.962 1.00 86.31 88 THR A CA 1
ATOM 624 C C . THR A 1 88 ? 8.992 -8.794 -8.163 1.00 86.31 88 THR A C 1
ATOM 626 O O . THR A 1 88 ? 8.855 -9.899 -7.650 1.00 86.31 88 THR A O 1
ATOM 629 N N . ALA A 1 89 ? 10.119 -8.087 -8.026 1.00 83.44 89 ALA A N 1
ATOM 630 C CA . ALA A 1 89 ? 11.337 -8.632 -7.427 1.00 83.44 89 ALA A CA 1
ATOM 631 C C . ALA A 1 89 ? 11.305 -8.715 -5.891 1.00 83.44 89 ALA A C 1
ATOM 633 O O . ALA A 1 89 ? 12.170 -9.354 -5.297 1.00 83.44 89 ALA A O 1
ATOM 634 N N . GLY A 1 90 ? 10.340 -8.074 -5.228 1.00 89.50 90 GLY A N 1
ATOM 635 C CA . GLY A 1 90 ? 10.242 -8.146 -3.776 1.00 89.50 90 GLY A CA 1
ATOM 636 C C . GLY A 1 90 ? 9.161 -7.255 -3.167 1.00 89.50 90 GLY A C 1
ATOM 637 O O . GLY A 1 90 ? 8.462 -6.540 -3.888 1.00 89.50 90 GLY A O 1
ATOM 638 N N . PRO A 1 91 ? 9.034 -7.287 -1.830 1.00 93.25 91 PRO A N 1
ATOM 639 C CA . PRO A 1 91 ? 7.991 -6.581 -1.101 1.00 93.25 91 PRO A CA 1
ATOM 640 C C . PRO A 1 91 ? 8.133 -5.060 -1.185 1.00 93.25 91 PRO A C 1
ATOM 642 O O . PRO A 1 91 ? 9.235 -4.514 -1.194 1.00 93.25 91 PRO A O 1
ATOM 645 N N . LEU A 1 92 ? 6.998 -4.373 -1.164 1.00 94.44 92 LEU A N 1
ATOM 646 C CA . LEU A 1 92 ? 6.919 -2.917 -1.110 1.00 94.44 92 LEU A CA 1
ATOM 647 C C . LEU A 1 92 ? 6.135 -2.520 0.139 1.00 94.44 92 LEU A C 1
ATOM 649 O O . LEU A 1 92 ? 5.099 -3.126 0.411 1.00 94.44 92 LEU A O 1
ATOM 653 N N . THR A 1 93 ? 6.569 -1.509 0.892 1.00 94.31 93 THR A N 1
ATOM 654 C CA . THR A 1 93 ? 5.813 -1.016 2.058 1.00 94.31 93 THR A CA 1
ATOM 655 C C . THR A 1 93 ? 5.524 0.470 1.976 1.00 94.31 93 THR A C 1
ATOM 657 O O . THR A 1 93 ? 6.223 1.227 1.300 1.00 94.31 93 THR A O 1
ATOM 660 N N . THR A 1 94 ? 4.510 0.919 2.714 1.00 91.38 94 THR A N 1
ATOM 661 C CA . THR A 1 94 ? 4.352 2.349 2.986 1.00 91.38 94 THR A CA 1
ATOM 662 C C . THR A 1 94 ? 5.515 2.819 3.849 1.00 91.38 94 THR A C 1
ATOM 664 O O . THR A 1 94 ? 5.720 2.308 4.949 1.00 91.38 94 THR A O 1
ATOM 667 N N . MET A 1 95 ? 6.287 3.788 3.360 1.00 79.31 95 MET A N 1
ATOM 668 C CA . MET A 1 95 ? 7.498 4.252 4.050 1.00 79.31 95 MET A CA 1
ATOM 669 C C . MET A 1 95 ? 7.194 4.969 5.369 1.00 79.31 95 MET A C 1
ATOM 671 O O . MET A 1 95 ? 8.042 5.029 6.251 1.00 79.31 95 MET A O 1
ATOM 675 N N . PHE A 1 96 ? 5.982 5.499 5.523 1.00 83.00 96 PHE A N 1
ATOM 676 C CA . PHE A 1 96 ? 5.559 6.162 6.747 1.00 83.00 96 PHE A CA 1
ATOM 677 C C . PHE A 1 96 ? 4.293 5.514 7.293 1.00 83.00 96 PHE A C 1
ATOM 679 O O . PHE A 1 96 ? 3.421 5.134 6.504 1.00 83.00 96 PHE A O 1
ATOM 686 N N . PRO A 1 97 ? 4.177 5.386 8.624 1.00 87.44 97 PRO A N 1
ATOM 687 C CA . PRO A 1 97 ? 2.978 4.847 9.230 1.00 87.44 97 PRO A CA 1
ATOM 688 C C . PRO A 1 97 ? 1.811 5.823 9.062 1.00 87.44 97 PRO A C 1
ATOM 690 O O . PRO A 1 97 ? 1.964 7.030 9.248 1.00 87.44 97 PRO A O 1
ATOM 693 N N . LEU A 1 98 ? 0.639 5.279 8.765 1.00 90.69 98 LEU A N 1
ATOM 694 C CA . LEU A 1 98 ? -0.649 5.946 8.914 1.00 90.69 98 LEU A CA 1
ATOM 695 C C . LEU A 1 98 ? -1.158 5.723 10.345 1.00 90.69 98 LEU A C 1
ATOM 697 O O . LEU A 1 98 ? -0.806 4.742 10.988 1.00 90.69 98 LEU A O 1
ATOM 701 N N . LEU A 1 99 ? -1.960 6.635 10.871 1.00 91.12 99 LEU A N 1
ATOM 702 C CA . LEU A 1 99 ? -2.592 6.528 12.182 1.00 91.12 99 LEU A CA 1
ATOM 703 C C . LEU A 1 99 ? -4.044 6.113 11.975 1.00 91.12 99 LEU A C 1
ATOM 705 O O . LEU A 1 99 ? -4.782 6.836 11.310 1.00 91.12 99 LEU A O 1
ATOM 709 N N . GLY A 1 100 ? -4.436 4.971 12.531 1.00 88.44 100 GLY A N 1
ATOM 710 C CA . GLY A 1 100 ? -5.829 4.537 12.621 1.00 88.44 100 GLY A CA 1
ATOM 711 C C . GLY A 1 100 ? -6.299 4.467 14.074 1.00 88.44 100 GLY A C 1
ATOM 712 O O . GLY A 1 100 ? -5.523 4.719 14.998 1.00 88.44 100 GLY A O 1
ATOM 713 N N . ALA A 1 101 ? -7.552 4.060 14.287 1.00 84.81 101 ALA A N 1
ATOM 714 C CA . ALA A 1 101 ? -8.172 4.018 15.619 1.00 84.81 101 ALA A CA 1
ATOM 715 C C . ALA A 1 101 ? -7.384 3.164 16.637 1.00 84.81 101 ALA A C 1
ATOM 717 O O . ALA A 1 101 ? -7.307 3.497 17.813 1.00 84.81 101 ALA A O 1
ATOM 718 N N . GLY A 1 102 ? -6.746 2.082 16.177 1.00 84.25 102 GLY A N 1
ATOM 719 C CA . GLY A 1 102 ? -5.921 1.199 17.012 1.00 84.25 102 GLY A CA 1
ATOM 720 C C . GLY A 1 102 ? -4.408 1.438 16.906 1.00 84.25 102 GLY A C 1
ATOM 721 O O . GLY A 1 102 ? -3.642 0.498 17.121 1.00 84.25 102 GLY A O 1
ATOM 722 N N . GLY A 1 103 ? -3.958 2.621 16.480 1.00 89.62 103 GLY A N 1
ATOM 723 C CA . GLY A 1 103 ? -2.538 2.994 16.440 1.00 89.62 103 GLY A CA 1
ATOM 724 C C . GLY A 1 103 ? -1.913 3.045 15.043 1.00 89.62 103 GLY A C 1
ATOM 725 O O . GLY A 1 103 ? -2.595 3.234 14.035 1.00 89.62 103 GLY A O 1
ATOM 726 N N . HIS A 1 104 ? -0.587 2.907 14.989 1.00 91.69 104 HIS A N 1
ATOM 727 C CA . HIS A 1 104 ? 0.194 3.062 13.763 1.00 91.69 104 HIS A CA 1
ATOM 728 C C . HIS A 1 104 ? 0.011 1.864 12.833 1.00 91.69 104 HIS A C 1
ATOM 730 O O . HIS A 1 104 ? 0.184 0.720 13.249 1.00 91.69 104 HIS A O 1
ATOM 736 N N . LEU A 1 105 ? -0.262 2.130 11.564 1.00 93.56 105 LEU A N 1
ATOM 737 C CA . LEU A 1 105 ? -0.449 1.153 10.506 1.00 93.56 105 LEU A CA 1
ATOM 738 C C . LEU A 1 105 ? 0.587 1.367 9.408 1.00 93.56 105 LEU A C 1
ATOM 740 O O . LEU A 1 105 ? 0.756 2.470 8.895 1.00 93.56 105 LEU A O 1
ATOM 744 N N . VAL A 1 106 ? 1.258 0.288 9.025 1.00 94.06 106 VAL A N 1
ATOM 745 C CA . VAL A 1 106 ? 2.103 0.225 7.829 1.00 94.06 106 VAL A CA 1
ATOM 746 C C . VAL A 1 106 ? 1.524 -0.842 6.920 1.00 94.06 106 VAL A C 1
ATOM 748 O O . VAL A 1 106 ? 1.149 -1.915 7.393 1.00 94.06 106 VAL A O 1
ATOM 751 N N . PHE A 1 107 ? 1.480 -0.570 5.624 1.00 95.56 107 PHE A N 1
ATOM 752 C CA . PHE A 1 107 ? 0.968 -1.499 4.628 1.00 95.56 107 PHE A CA 1
ATOM 753 C C . PHE A 1 107 ? 2.093 -2.118 3.816 1.00 95.56 107 PHE A C 1
ATOM 755 O O . PHE A 1 107 ? 3.167 -1.528 3.680 1.00 95.56 107 PHE A O 1
ATOM 762 N N . ARG A 1 108 ? 1.835 -3.306 3.272 1.00 96.62 108 ARG A N 1
ATOM 763 C CA . ARG A 1 108 ? 2.768 -4.052 2.435 1.00 96.62 108 ARG A CA 1
ATOM 764 C C . ARG A 1 108 ? 2.060 -4.696 1.256 1.00 96.62 108 ARG A C 1
ATOM 766 O O . ARG A 1 108 ? 0.989 -5.279 1.418 1.00 96.62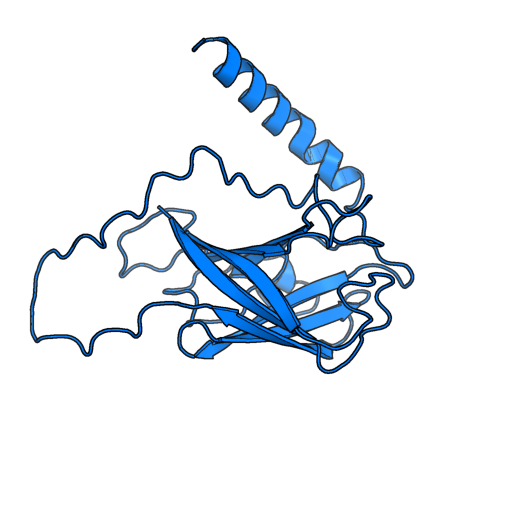 108 ARG A O 1
ATOM 773 N N . LEU A 1 109 ? 2.723 -4.620 0.109 1.00 97.69 109 LEU A N 1
ATOM 774 C CA . LEU A 1 109 ? 2.439 -5.391 -1.089 1.00 97.69 109 LEU A CA 1
ATOM 775 C C . LEU A 1 109 ? 3.529 -6.449 -1.253 1.00 97.69 109 LEU A C 1
ATOM 777 O O . LEU A 1 109 ? 4.712 -6.116 -1.312 1.00 97.69 109 LEU A O 1
ATOM 781 N N . ASP A 1 110 ? 3.132 -7.714 -1.313 1.00 96.31 110 ASP A N 1
ATOM 782 C CA . ASP A 1 110 ? 4.002 -8.824 -1.700 1.00 96.31 110 ASP A CA 1
ATOM 783 C C . ASP A 1 110 ? 3.676 -9.234 -3.134 1.00 96.31 110 ASP A C 1
ATOM 785 O O . ASP A 1 110 ? 2.522 -9.576 -3.383 1.00 96.31 110 ASP A O 1
ATOM 789 N N . PRO A 1 111 ? 4.631 -9.206 -4.077 1.00 94.69 111 PRO A N 1
ATOM 790 C CA . PRO A 1 111 ? 4.361 -9.639 -5.440 1.00 94.69 111 PRO A CA 1
ATOM 791 C C . PRO A 1 111 ? 4.087 -11.146 -5.489 1.00 94.69 111 PRO A C 1
ATOM 793 O O . PRO A 1 111 ? 4.859 -11.944 -4.963 1.00 94.69 111 PRO A O 1
ATOM 796 N N . GLU A 1 112 ? 3.000 -11.525 -6.156 1.00 94.19 112 GLU A N 1
ATOM 797 C CA . GLU A 1 112 ? 2.614 -12.922 -6.420 1.00 94.19 112 GLU A CA 1
ATOM 798 C C . GLU A 1 112 ? 2.678 -13.263 -7.919 1.00 94.19 112 GLU A C 1
ATOM 800 O O . GLU A 1 112 ? 2.533 -14.413 -8.322 1.00 94.19 112 GLU A O 1
ATOM 805 N N . GLY A 1 113 ? 2.911 -12.256 -8.761 1.00 89.69 113 GLY A N 1
ATOM 806 C CA . GLY A 1 113 ? 3.049 -12.375 -10.206 1.00 89.69 113 GLY A CA 1
ATOM 807 C C . GLY A 1 113 ? 2.969 -11.002 -10.877 1.00 89.69 113 GLY A C 1
ATOM 808 O O . GLY A 1 113 ? 2.853 -9.984 -10.187 1.00 89.69 113 GLY A O 1
ATOM 809 N N . PRO A 1 114 ? 3.021 -10.936 -12.218 1.00 88.75 114 PRO A N 1
ATOM 810 C CA . PRO A 1 114 ? 2.831 -9.685 -12.947 1.00 88.75 114 PRO A CA 1
ATOM 811 C C . PRO A 1 114 ? 1.502 -9.022 -12.563 1.00 88.75 114 PRO A C 1
ATOM 813 O O . PRO A 1 114 ? 0.442 -9.631 -12.693 1.00 88.75 114 PRO A O 1
ATOM 816 N N . GLY A 1 115 ? 1.572 -7.799 -12.028 1.00 91.06 115 GLY A N 1
ATOM 817 C CA . GLY A 1 115 ? 0.403 -7.012 -11.618 1.00 91.06 115 GLY A CA 1
ATOM 818 C C . GLY A 1 115 ? -0.381 -7.565 -10.427 1.00 91.06 115 GLY A C 1
ATOM 819 O O . GLY A 1 115 ? -1.418 -7.010 -10.090 1.00 91.06 115 GLY A O 1
ATOM 820 N N . ARG A 1 116 ? 0.071 -8.639 -9.774 1.00 95.94 116 ARG A N 1
ATOM 821 C CA . ARG A 1 116 ? -0.659 -9.284 -8.674 1.00 95.94 116 ARG A CA 1
ATOM 822 C C . ARG A 1 116 ? 0.124 -9.158 -7.383 1.00 95.94 116 ARG A C 1
ATOM 824 O O . ARG A 1 116 ? 1.292 -9.544 -7.325 1.00 95.94 116 ARG A O 1
ATOM 831 N N . TYR A 1 117 ? -0.537 -8.650 -6.352 1.00 97.38 117 TYR A N 1
ATOM 832 C CA . TYR A 1 117 ? 0.066 -8.431 -5.049 1.00 97.38 117 TYR A CA 1
ATOM 833 C C . TYR A 1 117 ? -0.845 -8.907 -3.931 1.00 97.38 117 TYR A C 1
ATOM 835 O O . TYR A 1 117 ? -2.019 -8.539 -3.887 1.00 97.38 117 TYR A O 1
ATOM 843 N N . ARG A 1 118 ? -0.282 -9.608 -2.951 1.00 97.88 118 ARG A N 1
ATOM 844 C CA . ARG A 1 118 ? -0.938 -9.770 -1.656 1.00 97.88 118 ARG A CA 1
ATOM 845 C C . ARG A 1 118 ? -0.808 -8.487 -0.857 1.00 97.88 118 ARG A C 1
ATOM 847 O O . ARG A 1 118 ? 0.282 -7.931 -0.725 1.00 97.88 118 ARG A O 1
ATOM 854 N N . PHE A 1 119 ? -1.921 -8.046 -0.291 1.00 97.56 119 PHE A N 1
ATOM 855 C CA . PHE A 1 119 ? -2.022 -6.827 0.489 1.00 97.56 119 PHE A CA 1
ATOM 856 C C . PHE A 1 119 ? -2.157 -7.153 1.976 1.00 97.56 119 PHE A C 1
ATOM 858 O O . PHE A 1 119 ? -3.006 -7.940 2.395 1.00 97.56 119 PHE A O 1
ATOM 865 N N . SER A 1 120 ? -1.289 -6.555 2.789 1.00 96.88 120 SER A N 1
ATOM 866 C CA . SER A 1 120 ? -1.243 -6.786 4.232 1.00 96.88 120 SER A CA 1
ATOM 867 C C . SER A 1 120 ? -0.974 -5.501 5.003 1.00 96.88 120 SER A C 1
ATOM 869 O O . SER A 1 120 ? -0.434 -4.531 4.467 1.00 96.88 120 SER A O 1
ATOM 871 N N . CYS A 1 121 ? -1.318 -5.503 6.288 1.00 95.38 121 CYS A N 1
ATOM 872 C CA . CYS A 1 121 ? -0.977 -4.429 7.212 1.00 95.38 121 CYS A CA 1
ATOM 873 C C . CYS A 1 121 ? -0.243 -4.952 8.446 1.00 95.38 121 CYS A C 1
ATOM 875 O O . CYS A 1 121 ? -0.391 -6.106 8.846 1.00 95.38 121 CYS A O 1
ATOM 877 N N . SER A 1 122 ? 0.530 -4.082 9.078 1.00 94.00 122 SER A N 1
ATOM 878 C CA . SER A 1 122 ? 1.118 -4.292 10.396 1.00 94.00 122 SER A CA 1
ATOM 879 C C . SER A 1 122 ? 0.709 -3.135 11.293 1.00 94.00 122 SER A C 1
ATOM 881 O O . SER A 1 122 ? 0.813 -1.972 10.901 1.00 94.00 122 SER A O 1
ATOM 883 N N . ARG A 1 123 ? 0.250 -3.472 12.499 1.00 92.75 123 ARG A N 1
ATOM 884 C CA . ARG A 1 123 ? -0.146 -2.518 13.534 1.00 92.75 123 ARG A CA 1
ATOM 885 C C . ARG A 1 123 ? 0.945 -2.417 14.586 1.00 92.75 123 ARG A C 1
ATOM 887 O O . ARG A 1 123 ? 1.408 -3.450 15.063 1.00 92.75 123 ARG A O 1
ATOM 894 N N . ASN A 1 124 ? 1.341 -1.199 14.952 1.00 91.31 124 ASN A N 1
ATOM 895 C CA . ASN A 1 124 ? 2.340 -0.913 15.989 1.00 91.31 124 ASN A CA 1
ATOM 896 C C . ASN A 1 124 ? 3.629 -1.745 15.820 1.00 91.31 124 ASN A C 1
ATOM 898 O O . ASN A 1 124 ? 4.176 -2.276 16.783 1.00 91.31 124 ASN A O 1
ATOM 902 N N . SER A 1 125 ? 4.090 -1.909 14.572 1.00 87.25 125 SER A N 1
ATOM 903 C CA . SER A 1 125 ? 5.254 -2.741 14.208 1.00 87.25 125 SER A CA 1
ATOM 904 C C . SER A 1 125 ? 5.146 -4.224 14.615 1.00 87.25 125 SER A C 1
ATOM 906 O O . SER A 1 125 ? 6.158 -4.918 14.741 1.00 87.25 125 SER A O 1
ATOM 908 N N . GLY A 1 126 ? 3.924 -4.723 14.810 1.00 90.31 126 GLY A N 1
ATOM 909 C CA . GLY A 1 126 ? 3.608 -6.124 15.065 1.00 90.31 126 GLY A CA 1
ATOM 910 C C . GLY A 1 126 ? 3.671 -7.007 13.809 1.00 90.31 126 GLY A C 1
ATOM 911 O O . GLY A 1 126 ? 4.171 -6.581 12.759 1.00 90.31 126 GLY A O 1
ATOM 912 N N . PRO A 1 127 ? 3.166 -8.252 13.883 1.00 92.75 127 PRO A N 1
ATOM 913 C CA . PRO A 1 127 ? 3.151 -9.158 12.738 1.00 92.75 127 PRO A CA 1
ATOM 914 C C . PRO A 1 127 ? 2.324 -8.591 11.577 1.00 92.75 127 PRO A C 1
ATOM 916 O O . PRO A 1 127 ? 1.387 -7.814 11.774 1.00 92.75 127 PRO A O 1
ATOM 919 N N . TRP A 1 128 ? 2.683 -8.996 10.360 1.00 94.38 128 TRP A N 1
ATOM 920 C CA . TRP A 1 128 ? 1.895 -8.707 9.167 1.00 94.38 128 TRP A CA 1
ATOM 921 C C . TRP A 1 128 ? 0.623 -9.553 9.174 1.00 94.38 128 TRP A C 1
ATOM 923 O O . TRP A 1 128 ? 0.680 -10.756 9.417 1.00 94.38 128 TRP A O 1
ATOM 933 N N . ARG A 1 129 ? -0.513 -8.922 8.895 1.00 95.06 129 ARG A N 1
ATOM 934 C CA . ARG A 1 129 ? -1.818 -9.568 8.749 1.00 95.06 129 ARG A CA 1
ATOM 935 C C . ARG A 1 129 ? -2.341 -9.299 7.345 1.00 95.06 129 ARG A C 1
ATOM 937 O O . ARG A 1 129 ? -2.311 -8.152 6.900 1.00 95.06 129 ARG A O 1
ATOM 944 N N . GLY A 1 130 ? -2.757 -10.352 6.647 1.00 96.31 130 GLY A N 1
ATOM 945 C CA . GLY A 1 130 ? -3.360 -10.232 5.321 1.00 96.31 130 GLY A CA 1
ATOM 946 C C . GLY A 1 130 ? -4.683 -9.477 5.397 1.00 96.31 130 GLY A C 1
ATOM 947 O O . GLY A 1 130 ? -5.456 -9.702 6.323 1.00 96.31 130 GLY A O 1
ATOM 948 N N . LEU A 1 131 ? -4.902 -8.578 4.441 1.00 96.75 131 LEU A N 1
ATOM 949 C CA . LEU A 1 131 ? -6.167 -7.864 4.249 1.00 96.75 131 LEU A CA 1
ATOM 950 C C . LEU A 1 131 ? -6.865 -8.312 2.963 1.00 96.75 131 LEU A C 1
ATOM 952 O O . LEU A 1 131 ? -8.089 -8.345 2.909 1.00 96.75 131 LEU A O 1
ATOM 956 N N . GLY A 1 132 ? -6.088 -8.662 1.939 1.00 97.19 132 GLY A N 1
ATOM 957 C CA . GLY A 1 132 ? -6.593 -9.144 0.659 1.00 97.19 132 GLY A CA 1
ATOM 958 C C . GLY A 1 132 ? -5.529 -9.023 -0.422 1.00 97.19 132 GLY A C 1
ATOM 959 O O . GLY A 1 132 ? -4.375 -9.411 -0.207 1.00 97.19 132 GLY A O 1
ATOM 960 N N . ARG A 1 133 ? -5.881 -8.451 -1.575 1.00 98.00 133 ARG A N 1
ATOM 961 C CA . ARG A 1 133 ? -5.018 -8.414 -2.765 1.00 98.00 133 ARG A CA 1
ATOM 962 C C . ARG A 1 133 ? -5.230 -7.178 -3.629 1.00 98.00 133 ARG A C 1
ATOM 964 O O . ARG A 1 133 ? -6.300 -6.583 -3.649 1.00 98.00 133 ARG A O 1
ATOM 971 N N . VAL A 1 134 ? -4.196 -6.824 -4.381 1.00 98.06 134 VAL A N 1
ATOM 972 C CA . VAL A 1 134 ? -4.228 -5.807 -5.434 1.00 98.06 134 VAL A CA 1
ATOM 973 C C . VAL A 1 134 ? -3.945 -6.493 -6.762 1.00 98.06 134 VAL A C 1
ATOM 975 O O . VAL A 1 134 ? -2.958 -7.220 -6.895 1.00 98.06 134 VAL A O 1
ATOM 978 N N . VAL A 1 135 ? -4.815 -6.263 -7.739 1.00 97.56 135 VAL A N 1
ATOM 979 C CA . VAL A 1 135 ? -4.689 -6.778 -9.103 1.00 97.56 135 VAL A CA 1
ATOM 980 C C . VAL A 1 135 ? -4.637 -5.588 -10.046 1.00 97.56 135 VAL A C 1
ATOM 982 O O . VAL A 1 135 ? -5.531 -4.753 -10.025 1.00 97.56 135 VAL A O 1
ATOM 985 N N . LEU A 1 136 ? -3.574 -5.487 -10.828 1.00 95.88 136 LEU A N 1
ATOM 986 C CA . LEU A 1 136 ? -3.332 -4.411 -11.776 1.00 95.88 136 LEU A CA 1
ATOM 987 C C . LEU A 1 136 ? -3.446 -4.954 -13.192 1.00 95.88 136 LEU A C 1
ATOM 989 O O . LEU A 1 136 ? -2.901 -6.021 -13.490 1.00 95.88 136 LEU A O 1
ATOM 993 N N . ASP A 1 137 ? -4.061 -4.168 -14.065 1.00 93.12 137 ASP A N 1
ATOM 994 C CA . ASP A 1 137 ? -4.204 -4.480 -15.482 1.00 93.12 137 ASP A CA 1
ATOM 995 C C . ASP A 1 137 ? -2.916 -4.092 -16.211 1.00 93.12 137 ASP A C 1
ATOM 997 O O . ASP A 1 137 ? -2.846 -3.140 -16.990 1.00 93.12 137 ASP A O 1
ATOM 1001 N N . VAL A 1 138 ? -1.842 -4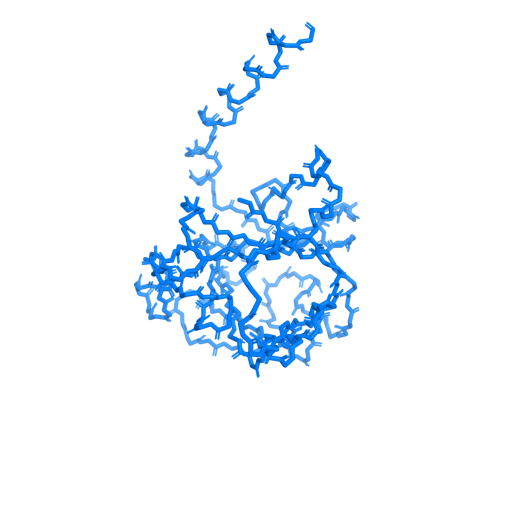.808 -15.883 1.00 84.56 138 VAL A N 1
ATOM 1002 C CA . VAL A 1 138 ? -0.573 -4.694 -16.596 1.00 84.56 138 VAL A CA 1
ATOM 1003 C C . VAL A 1 138 ? -0.618 -5.592 -17.832 1.00 84.56 138 VAL A C 1
ATOM 1005 O O . VAL A 1 138 ? -1.097 -6.727 -17.737 1.00 84.56 138 VAL A O 1
ATOM 1008 N N . PRO A 1 139 ? -0.090 -5.138 -18.981 1.00 71.25 139 PRO A N 1
ATOM 1009 C CA . PRO A 1 139 ? 0.131 -6.024 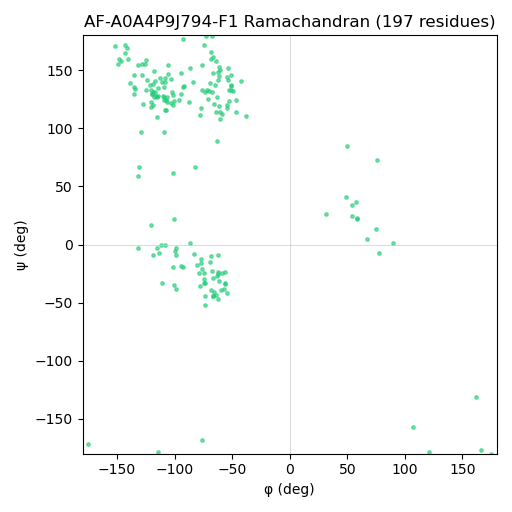-20.111 1.00 71.25 139 PRO A CA 1
ATOM 1010 C C . PRO A 1 139 ? 0.950 -7.226 -19.638 1.00 71.25 139 PRO A C 1
ATOM 1012 O O . PRO A 1 139 ? 1.943 -7.062 -18.918 1.00 71.25 139 PRO A O 1
ATOM 1015 N N . ALA A 1 140 ? 0.524 -8.437 -20.005 1.00 57.56 140 ALA A N 1
ATOM 1016 C CA . ALA A 1 140 ? 1.343 -9.617 -19.773 1.00 57.56 140 ALA A CA 1
ATOM 1017 C C . ALA A 1 140 ? 2.730 -9.369 -20.389 1.00 57.56 140 ALA A C 1
ATOM 1019 O O . ALA A 1 140 ? 2.805 -8.758 -21.458 1.00 57.56 140 ALA A O 1
ATOM 1020 N N . PRO A 1 141 ? 3.830 -9.805 -19.748 1.00 51.31 141 PRO A N 1
ATOM 1021 C CA . PRO A 1 141 ? 5.124 -9.732 -20.400 1.00 51.31 141 PRO A CA 1
ATOM 1022 C C . PRO A 1 141 ? 5.025 -10.550 -21.686 1.00 51.31 141 PRO A C 1
ATOM 1024 O O . PRO A 1 141 ? 4.850 -11.770 -21.632 1.00 51.31 141 PRO A O 1
ATOM 1027 N N . GLU A 1 142 ? 5.083 -9.882 -22.839 1.00 44.06 142 GLU A N 1
ATOM 1028 C CA . GLU A 1 142 ? 5.241 -10.571 -24.111 1.00 44.06 142 GLU A CA 1
ATOM 1029 C C . GLU A 1 142 ? 6.464 -11.479 -23.969 1.00 44.06 142 GLU A C 1
ATOM 1031 O O . GLU A 1 142 ? 7.545 -11.045 -23.556 1.00 44.06 142 GLU A O 1
ATOM 1036 N N . ARG A 1 143 ? 6.265 -12.777 -24.216 1.00 38.09 143 ARG A N 1
ATOM 1037 C CA . ARG A 1 143 ? 7.336 -13.776 -24.241 1.00 38.09 143 ARG A CA 1
ATOM 1038 C C . ARG A 1 143 ? 8.471 -13.189 -25.083 1.00 38.09 143 ARG A C 1
ATOM 1040 O O . ARG A 1 143 ? 8.184 -12.798 -26.211 1.00 38.09 143 ARG A O 1
ATOM 1047 N N . PRO A 1 144 ? 9.715 -13.085 -24.582 1.00 39.91 144 PRO A N 1
ATOM 1048 C CA . PRO A 1 144 ? 10.704 -12.261 -25.256 1.00 39.91 144 PRO A CA 1
ATOM 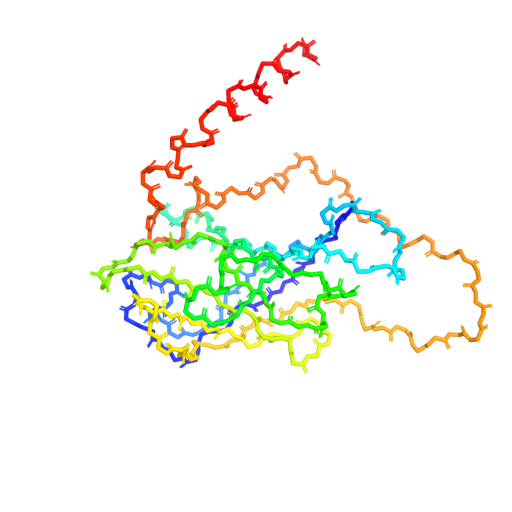1049 C C . PRO A 1 144 ? 10.941 -12.812 -26.667 1.00 39.91 144 PRO A C 1
ATOM 1051 O O . PRO A 1 144 ? 11.373 -13.966 -26.786 1.00 39.91 144 PRO A O 1
ATOM 1054 N N . PRO A 1 145 ? 10.688 -12.037 -27.740 1.00 37.69 145 PRO A N 1
ATOM 1055 C CA . PRO A 1 145 ? 11.284 -12.361 -29.013 1.00 37.69 145 PRO A CA 1
ATOM 1056 C C . PRO A 1 145 ? 12.792 -12.223 -28.810 1.00 37.69 145 PRO A C 1
ATOM 1058 O O . PRO A 1 145 ? 13.309 -11.243 -28.268 1.00 37.69 145 PRO A O 1
ATOM 1061 N N . HIS A 1 146 ? 13.497 -13.280 -29.173 1.00 40.72 146 HIS A N 1
ATOM 1062 C CA . HIS A 1 146 ? 14.933 -13.308 -29.368 1.00 40.72 146 HIS A CA 1
ATOM 1063 C C . HIS A 1 146 ? 15.395 -11.989 -30.011 1.00 40.72 146 HIS A C 1
ATOM 1065 O O . HIS A 1 146 ? 15.101 -11.719 -31.166 1.00 40.72 146 HIS A O 1
ATOM 1071 N N . ARG A 1 147 ? 16.115 -11.168 -29.237 1.00 44.31 147 ARG A N 1
ATOM 1072 C CA . ARG A 1 147 ? 16.795 -9.941 -29.684 1.00 44.31 147 ARG A CA 1
ATOM 1073 C C . ARG A 1 147 ? 15.923 -8.980 -30.512 1.00 44.31 147 ARG A C 1
ATOM 1075 O O . ARG A 1 147 ? 16.076 -8.886 -31.723 1.00 44.31 147 ARG A O 1
ATOM 1082 N N . ALA A 1 148 ? 15.164 -8.125 -29.834 1.00 34.97 148 ALA A N 1
ATOM 1083 C CA . ALA A 1 148 ? 14.833 -6.807 -30.372 1.00 34.97 148 ALA A CA 1
ATOM 1084 C C . ALA A 1 148 ? 15.463 -5.731 -29.481 1.00 34.97 148 ALA A C 1
ATOM 1086 O O . ALA A 1 148 ? 15.108 -5.540 -28.319 1.00 34.97 148 ALA A O 1
ATOM 1087 N N . ARG A 1 149 ? 16.480 -5.073 -30.035 1.00 37.72 149 ARG A N 1
ATOM 1088 C CA . ARG A 1 149 ? 17.107 -3.867 -29.503 1.00 37.72 149 ARG A CA 1
ATOM 1089 C C . ARG A 1 149 ? 16.110 -2.720 -29.686 1.00 37.72 149 ARG A C 1
ATOM 1091 O O . ARG A 1 149 ? 15.697 -2.478 -30.809 1.00 37.72 149 ARG A O 1
ATOM 1098 N N . GLY A 1 150 ? 15.776 -2.021 -28.602 1.00 37.84 150 GLY A N 1
ATOM 1099 C CA . GLY A 1 150 ? 15.053 -0.747 -28.650 1.00 37.84 150 GLY A CA 1
ATOM 1100 C C . GLY A 1 150 ? 13.557 -0.863 -28.943 1.00 37.84 150 GLY A C 1
ATOM 1101 O O . GLY A 1 150 ? 13.112 -0.481 -30.015 1.00 37.84 150 GLY A O 1
ATOM 1102 N N . ALA A 1 151 ? 12.777 -1.331 -27.970 1.00 34.31 151 ALA A N 1
ATOM 1103 C CA . ALA A 1 151 ? 11.358 -0.998 -27.898 1.00 34.31 151 ALA A CA 1
ATOM 1104 C C . ALA A 1 151 ? 11.177 -0.060 -26.702 1.00 34.31 151 ALA A C 1
ATOM 1106 O O . ALA A 1 151 ? 11.147 -0.494 -25.549 1.00 34.31 151 ALA A O 1
ATOM 1107 N N . GLU A 1 152 ? 11.151 1.244 -26.974 1.00 34.03 152 GLU A N 1
ATOM 1108 C CA . GLU A 1 152 ? 10.633 2.218 -26.021 1.00 34.03 152 GLU A CA 1
ATOM 1109 C C . GLU A 1 152 ? 9.167 1.863 -25.778 1.00 34.03 152 GLU A C 1
ATOM 1111 O O . GLU A 1 152 ? 8.345 1.898 -26.692 1.00 34.03 152 GLU A O 1
ATOM 1116 N N . ALA A 1 153 ? 8.854 1.446 -24.550 1.00 36.94 153 ALA A N 1
ATOM 1117 C CA . ALA A 1 153 ? 7.478 1.268 -24.123 1.00 36.94 153 ALA A CA 1
ATOM 1118 C C . ALA A 1 153 ? 6.741 2.585 -24.378 1.00 36.94 153 ALA A C 1
ATOM 1120 O O . ALA A 1 153 ? 7.114 3.612 -23.805 1.00 36.94 153 ALA A O 1
ATOM 1121 N N . ALA A 1 154 ? 5.736 2.540 -25.256 1.00 31.97 154 ALA A N 1
ATOM 1122 C CA . ALA A 1 154 ? 4.894 3.676 -25.585 1.00 31.97 154 ALA A CA 1
ATOM 1123 C C . ALA A 1 154 ? 4.448 4.354 -24.285 1.00 31.97 154 ALA A C 1
ATOM 1125 O O . ALA A 1 154 ? 3.760 3.756 -23.452 1.00 31.97 154 ALA A O 1
ATOM 1126 N N . ALA A 1 155 ? 4.911 5.588 -24.090 1.00 35.22 155 ALA A N 1
ATOM 1127 C CA . ALA A 1 155 ? 4.469 6.424 -22.998 1.00 35.22 155 ALA A CA 1
ATOM 1128 C C . ALA A 1 155 ? 2.959 6.626 -23.165 1.00 35.22 155 ALA A C 1
ATOM 1130 O O . ALA A 1 155 ? 2.508 7.314 -24.080 1.00 35.22 155 ALA A O 1
ATOM 1131 N N . GLY A 1 156 ? 2.173 5.992 -22.292 1.00 35.66 156 GLY A N 1
ATOM 1132 C CA . GLY A 1 156 ? 0.801 6.425 -22.055 1.00 35.66 156 GLY A CA 1
ATOM 1133 C C . GLY A 1 156 ? 0.798 7.919 -21.701 1.00 35.66 156 GLY A C 1
ATOM 1134 O O . GLY A 1 156 ? 1.808 8.415 -21.195 1.00 35.66 156 GLY A O 1
ATOM 1135 N N . PRO A 1 157 ? -0.295 8.643 -21.997 1.00 34.19 157 PRO A N 1
ATOM 1136 C CA . PRO A 1 157 ? -0.334 10.101 -21.962 1.00 34.19 157 PRO A CA 1
ATOM 1137 C C . PRO A 1 157 ? 0.243 10.665 -20.659 1.00 34.19 157 PRO A C 1
ATOM 1139 O O . PRO A 1 157 ? -0.083 10.210 -19.562 1.00 34.19 157 PRO A O 1
ATOM 1142 N N . ASP A 1 158 ? 1.116 11.656 -20.819 1.00 41.62 158 ASP A N 1
ATOM 1143 C CA . ASP A 1 158 ? 1.888 12.314 -19.769 1.00 41.62 158 ASP A CA 1
ATOM 1144 C C . ASP A 1 158 ? 0.959 13.033 -18.763 1.00 41.62 158 ASP A C 1
ATOM 1146 O O . ASP A 1 158 ? 0.495 14.152 -18.966 1.00 41.62 158 ASP A O 1
ATOM 1150 N N . ASP A 1 159 ? 0.537 12.298 -17.733 1.00 54.09 159 ASP A N 1
ATOM 1151 C CA . ASP A 1 159 ? 0.693 12.521 -16.284 1.00 54.09 159 ASP A CA 1
ATOM 1152 C C . ASP A 1 159 ? 0.741 13.963 -15.698 1.00 54.09 159 ASP A C 1
ATOM 1154 O O . ASP A 1 159 ? 1.256 14.175 -14.595 1.00 54.09 159 ASP A O 1
ATOM 1158 N N . ALA A 1 160 ? 0.151 14.973 -16.344 1.00 39.44 160 ALA A N 1
ATOM 1159 C CA . ALA A 1 160 ? 0.038 16.325 -15.773 1.00 39.44 160 ALA A CA 1
ATOM 1160 C C . ALA A 1 160 ? -1.026 16.426 -14.649 1.00 39.44 160 ALA A C 1
ATOM 1162 O O . ALA A 1 160 ? -0.913 17.272 -13.756 1.00 39.44 160 ALA A O 1
ATOM 1163 N N . GLY A 1 161 ? -2.034 15.539 -14.643 1.00 43.69 161 GLY A N 1
ATOM 1164 C CA . GLY A 1 161 ? -3.171 15.565 -13.702 1.00 43.69 161 GLY A CA 1
ATOM 1165 C C . GLY A 1 161 ? -3.111 14.581 -12.519 1.00 43.69 161 GLY A C 1
ATOM 1166 O O . GLY A 1 161 ? -3.774 14.796 -11.503 1.00 43.69 161 GLY A O 1
ATOM 1167 N N . LEU A 1 162 ? -2.297 13.521 -12.586 1.00 59.56 162 LEU A N 1
ATOM 1168 C CA . LEU A 1 162 ? -2.270 12.424 -11.602 1.00 59.56 162 LEU A CA 1
ATOM 1169 C C . LEU A 1 162 ? -1.092 12.550 -10.626 1.00 59.56 162 LEU A C 1
ATOM 1171 O O . LEU A 1 162 ? -0.224 11.689 -10.486 1.00 59.56 162 LEU A O 1
ATOM 1175 N N . ARG A 1 163 ? -1.078 13.654 -9.874 1.00 71.81 163 ARG A N 1
ATOM 1176 C CA . ARG A 1 163 ? -0.205 13.757 -8.697 1.00 71.81 163 ARG A CA 1
ATOM 1177 C C . ARG A 1 163 ? -0.833 12.988 -7.540 1.00 71.81 163 ARG A C 1
ATOM 1179 O O . ARG A 1 163 ? -1.853 13.425 -7.007 1.00 71.81 163 ARG A O 1
ATOM 1186 N N . PHE A 1 164 ? -0.211 11.879 -7.147 1.00 68.44 164 PHE A N 1
ATOM 1187 C CA . PHE A 1 164 ? -0.550 11.144 -5.927 1.00 68.44 164 PHE A CA 1
ATOM 1188 C C . 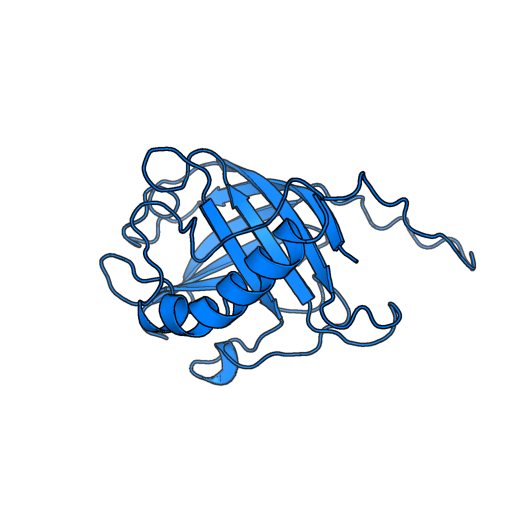PHE A 1 164 ? -0.122 11.954 -4.697 1.00 68.44 164 PHE A C 1
ATOM 1190 O O . PHE A 1 164 ? 0.996 12.474 -4.639 1.00 68.44 164 PHE A O 1
ATOM 1197 N N . ARG A 1 165 ? -1.014 12.096 -3.716 1.00 69.94 165 ARG A N 1
ATOM 1198 C CA . ARG A 1 165 ? -0.844 12.943 -2.531 1.00 69.94 165 ARG A CA 1
ATOM 1199 C C . ARG A 1 165 ? -1.187 12.160 -1.257 1.00 69.94 165 ARG A C 1
ATOM 1201 O O . ARG A 1 165 ? -2.102 12.555 -0.545 1.00 69.94 165 ARG A O 1
ATOM 1208 N N . PRO A 1 166 ? -0.418 11.130 -0.866 1.00 61.50 166 PRO A N 1
ATOM 1209 C CA . PRO A 1 166 ? -0.746 10.288 0.302 1.00 61.50 166 PRO A CA 1
ATOM 1210 C C . PRO A 1 166 ? -0.848 11.060 1.624 1.00 61.50 166 PRO A C 1
ATOM 1212 O O . PRO A 1 166 ? -1.497 10.620 2.563 1.00 61.50 166 PRO A O 1
ATOM 1215 N N . VAL A 1 167 ? -0.183 12.217 1.716 1.00 70.88 167 VAL A N 1
ATOM 1216 C CA . VAL A 1 167 ? -0.241 13.086 2.897 1.00 70.88 167 VAL A CA 1
ATOM 1217 C C . VAL A 1 167 ? -1.539 13.896 2.934 1.00 70.88 167 VAL A C 1
ATOM 1219 O O . VAL A 1 167 ? -2.066 14.156 4.011 1.00 70.88 167 VAL A O 1
ATOM 1222 N N . ALA A 1 168 ? -2.032 14.313 1.766 1.00 74.62 168 ALA A N 1
ATOM 1223 C CA . ALA A 1 168 ? -3.238 15.128 1.636 1.00 74.62 168 ALA A CA 1
ATOM 1224 C C . ALA A 1 168 ? -4.505 14.282 1.432 1.00 74.62 168 ALA A C 1
ATOM 1226 O O . ALA A 1 168 ? -5.600 14.782 1.644 1.00 74.62 168 ALA A O 1
ATOM 1227 N N . GLN A 1 169 ? -4.350 13.030 1.003 1.00 84.88 169 GLN A N 1
ATOM 1228 C CA . GLN A 1 169 ? -5.427 12.121 0.622 1.00 84.88 169 GLN A CA 1
ATOM 1229 C C . GLN A 1 169 ? -5.218 10.753 1.295 1.00 84.88 169 GLN A C 1
ATOM 1231 O O . GLN A 1 169 ? -5.038 9.761 0.595 1.00 84.88 169 GLN A O 1
ATOM 1236 N N . PRO A 1 170 ? -5.158 10.660 2.638 1.00 89.50 170 PRO A N 1
ATOM 1237 C CA . PRO A 1 170 ? -5.144 9.357 3.298 1.00 89.50 170 PRO A CA 1
ATOM 1238 C C . PRO A 1 170 ? -6.504 8.653 3.122 1.00 89.50 170 PRO A C 1
ATOM 1240 O O . PRO A 1 170 ? -7.505 9.327 2.876 1.00 89.50 170 PRO A O 1
ATOM 1243 N N . PRO A 1 171 ? -6.585 7.320 3.286 1.00 92.00 171 PRO A N 1
ATOM 1244 C CA . PRO A 1 171 ? -7.872 6.638 3.413 1.00 92.00 171 PRO A CA 1
ATOM 1245 C C . PRO A 1 171 ? -8.727 7.234 4.533 1.00 92.00 171 PRO A C 1
ATOM 1247 O O . PRO A 1 171 ? -8.198 7.615 5.578 1.00 92.00 171 PRO A O 1
ATOM 1250 N N . ALA A 1 172 ? -10.046 7.289 4.338 1.00 92.88 172 ALA A N 1
ATOM 1251 C CA . ALA A 1 172 ? -10.994 7.742 5.351 1.00 92.88 172 ALA A CA 1
ATOM 1252 C C . ALA A 1 172 ? -10.762 6.993 6.671 1.00 92.88 172 ALA A C 1
ATOM 1254 O O . ALA A 1 172 ? -10.514 5.786 6.663 1.00 92.88 172 ALA A O 1
ATOM 1255 N N . GLY A 1 173 ? -10.799 7.708 7.795 1.00 91.38 173 GLY A N 1
ATOM 1256 C CA . GLY A 1 173 ? -10.500 7.150 9.119 1.00 91.38 173 GLY A CA 1
ATOM 1257 C C . GLY A 1 173 ? -9.008 6.947 9.420 1.00 91.38 173 GLY A C 1
ATOM 1258 O O . GLY A 1 173 ? -8.657 6.672 10.566 1.00 91.38 173 GLY A O 1
ATOM 1259 N N . LEU A 1 174 ? -8.118 7.135 8.436 1.00 91.88 174 LEU A N 1
ATOM 1260 C CA . LEU A 1 174 ? -6.674 7.176 8.648 1.00 91.88 174 LEU A CA 1
ATOM 1261 C C . LEU A 1 174 ? -6.141 8.601 8.539 1.00 91.88 174 LEU A C 1
ATOM 1263 O O . LEU A 1 174 ? -6.592 9.413 7.734 1.00 91.88 174 LEU A O 1
ATOM 1267 N N . THR A 1 175 ? -5.111 8.900 9.323 1.00 88.88 175 THR A N 1
ATOM 1268 C CA . THR A 1 175 ? -4.412 10.182 9.247 1.00 88.88 175 THR A CA 1
ATOM 1269 C C . THR A 1 175 ? -2.912 9.991 9.106 1.00 88.88 175 THR A C 1
ATOM 1271 O O . THR A 1 175 ? -2.342 8.972 9.480 1.00 88.88 175 THR A O 1
ATOM 1274 N N . VAL A 1 176 ? -2.242 10.988 8.541 1.00 83.75 176 VAL A N 1
ATOM 1275 C CA . VAL A 1 176 ? -0.780 10.997 8.444 1.00 83.75 176 VAL A CA 1
ATOM 1276 C C . VAL A 1 176 ? -0.202 11.709 9.674 1.00 83.75 176 VAL A C 1
ATOM 1278 O O . VAL A 1 176 ? -0.727 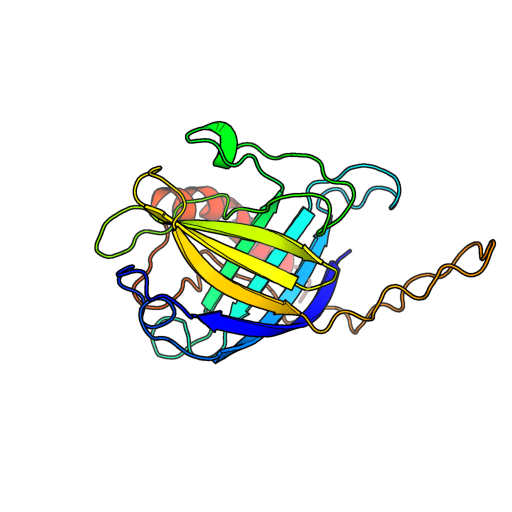12.781 10.015 1.00 83.75 176 VAL A O 1
ATOM 1281 N N . PRO A 1 177 ? 0.873 11.186 10.306 1.00 78.00 177 PRO A N 1
ATOM 1282 C CA . PRO A 1 177 ? 1.543 11.833 11.430 1.00 78.00 177 PRO A CA 1
ATOM 1283 C C . PRO A 1 177 ? 1.898 13.293 11.140 1.00 78.00 177 PRO A C 1
ATOM 1285 O O . PRO A 1 177 ? 2.398 13.628 10.064 1.00 78.00 177 PRO A O 1
ATOM 1288 N N . VAL A 1 178 ? 1.660 14.167 12.119 1.00 69.81 178 VAL A N 1
ATOM 1289 C CA . VAL A 1 178 ? 1.803 15.627 11.970 1.00 69.81 178 VAL A CA 1
ATOM 1290 C C . VAL A 1 178 ? 3.230 16.026 11.587 1.00 69.81 178 VAL A C 1
ATOM 1292 O O . VAL A 1 178 ? 3.415 16.862 10.702 1.00 69.81 178 VAL A O 1
ATOM 1295 N N . TRP A 1 179 ? 4.243 15.370 12.163 1.00 66.44 179 TRP A N 1
ATOM 1296 C CA . TRP A 1 179 ? 5.649 15.635 11.844 1.00 66.44 179 TRP A CA 1
ATOM 1297 C C . TRP A 1 179 ? 5.980 15.362 10.371 1.00 66.44 179 TRP A C 1
ATOM 1299 O O . TRP A 1 179 ? 6.795 16.069 9.787 1.00 66.44 179 TRP A O 1
ATOM 1309 N N . LEU A 1 180 ? 5.313 14.395 9.730 1.00 67.12 180 LEU A N 1
ATOM 1310 C CA . LEU A 1 180 ? 5.532 14.097 8.317 1.00 67.12 180 LEU A CA 1
ATOM 1311 C C . LEU A 1 180 ? 4.898 15.159 7.408 1.00 67.12 180 LEU A C 1
ATOM 1313 O O . LEU A 1 180 ? 5.448 15.485 6.353 1.00 67.12 180 LEU A O 1
ATOM 1317 N N . ARG A 1 181 ? 3.765 15.741 7.829 1.00 60.22 181 ARG A N 1
ATOM 1318 C CA . ARG A 1 181 ? 3.174 16.906 7.150 1.00 60.22 181 ARG A CA 1
ATOM 1319 C C . ARG A 1 181 ? 4.109 18.112 7.251 1.00 60.22 181 ARG A C 1
ATOM 1321 O O . ARG A 1 181 ? 4.344 18.781 6.247 1.00 60.22 181 ARG A O 1
ATOM 1328 N N . ALA A 1 182 ? 4.687 18.332 8.432 1.00 57.94 182 ALA A N 1
ATOM 1329 C CA . ALA A 1 182 ? 5.628 19.417 8.696 1.00 57.94 182 ALA A CA 1
ATOM 1330 C C . ALA A 1 182 ? 6.948 19.252 7.923 1.00 57.94 182 ALA A C 1
ATOM 1332 O O . ALA A 1 182 ? 7.397 20.192 7.273 1.00 57.94 182 ALA A O 1
ATOM 1333 N N . ALA A 1 183 ? 7.519 18.045 7.888 1.00 58.69 183 ALA A N 1
ATOM 1334 C CA . ALA A 1 183 ? 8.776 17.759 7.194 1.00 58.69 183 ALA A CA 1
ATOM 1335 C C . ALA A 1 183 ? 8.704 17.992 5.671 1.00 58.69 183 ALA A C 1
ATOM 1337 O O . ALA A 1 183 ? 9.718 18.285 5.043 1.00 58.69 183 ALA A O 1
ATOM 1338 N N . ARG A 1 184 ? 7.510 17.901 5.058 1.00 53.47 184 ARG A N 1
ATOM 1339 C CA . ARG A 1 184 ? 7.310 18.191 3.622 1.00 53.47 184 ARG A CA 1
ATOM 1340 C C . ARG A 1 184 ? 6.750 19.585 3.334 1.00 53.47 184 ARG A C 1
ATOM 1342 O O . ARG A 1 184 ? 6.685 19.958 2.162 1.00 53.47 184 ARG A O 1
ATOM 1349 N N . ALA A 1 185 ? 6.382 20.369 4.348 1.00 53.06 185 ALA A N 1
ATOM 1350 C CA . ALA A 1 185 ? 5.905 21.740 4.159 1.00 53.06 185 ALA A CA 1
ATOM 1351 C C . ALA A 1 185 ? 6.919 22.641 3.411 1.00 53.06 185 ALA A C 1
ATOM 1353 O O . ALA A 1 185 ? 6.485 23.366 2.509 1.00 53.06 185 ALA A O 1
ATOM 1354 N N . PRO A 1 186 ? 8.248 22.539 3.647 1.00 48.91 186 PRO A N 1
ATOM 1355 C CA . PRO A 1 186 ? 9.237 23.278 2.859 1.00 48.91 186 PRO A CA 1
ATOM 1356 C C . PRO A 1 186 ? 9.275 22.825 1.390 1.00 48.91 186 PRO A C 1
ATOM 1358 O O . PRO A 1 186 ?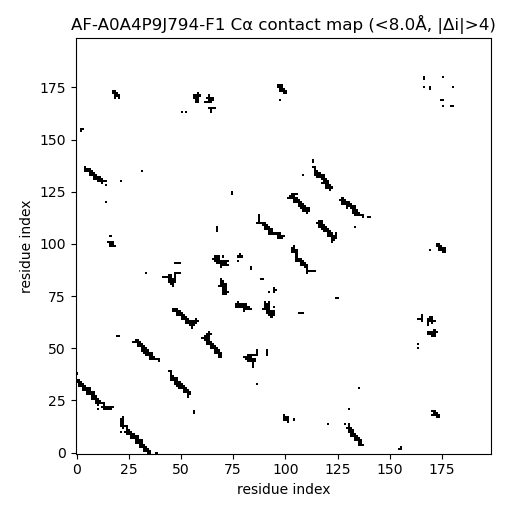 9.300 23.653 0.482 1.00 48.91 186 PRO A O 1
ATOM 1361 N N . ALA A 1 187 ? 9.189 21.512 1.143 1.00 44.94 187 ALA A N 1
ATOM 1362 C CA . ALA A 1 187 ? 9.252 20.927 -0.199 1.00 44.94 187 ALA A CA 1
ATOM 1363 C C . ALA A 1 187 ? 8.018 21.263 -1.064 1.00 44.94 187 ALA A C 1
ATOM 1365 O O . ALA A 1 187 ? 8.153 21.567 -2.249 1.00 44.94 187 ALA A O 1
ATOM 1366 N N . TYR A 1 188 ? 6.812 21.278 -0.480 1.00 49.53 188 TYR A N 1
ATOM 1367 C CA . TYR A 1 188 ? 5.601 21.745 -1.175 1.00 49.53 188 TYR A CA 1
ATOM 1368 C C . TYR A 1 188 ? 5.554 23.274 -1.318 1.00 49.53 188 TYR A C 1
ATOM 1370 O O . TYR A 1 188 ? 4.974 23.785 -2.277 1.00 49.53 188 TYR A O 1
ATOM 1378 N N . GLY A 1 189 ? 6.162 24.015 -0.385 1.00 50.69 189 GLY A N 1
ATOM 1379 C CA . GLY A 1 189 ? 6.339 25.465 -0.478 1.00 50.69 189 GLY A CA 1
ATOM 1380 C C . GLY A 1 189 ? 7.197 25.869 -1.677 1.00 50.69 189 GLY A C 1
ATOM 1381 O O . GLY A 1 189 ? 6.778 26.724 -2.456 1.00 50.69 189 GLY A O 1
ATOM 1382 N N . LEU A 1 190 ? 8.335 25.197 -1.878 1.00 44.56 190 LEU A N 1
ATOM 1383 C CA . LEU A 1 190 ? 9.223 25.440 -3.019 1.00 44.56 190 LEU A CA 1
ATOM 1384 C C . LEU A 1 190 ? 8.573 25.053 -4.357 1.00 44.56 190 LEU A C 1
ATOM 1386 O O . LEU A 1 190 ? 8.598 25.836 -5.303 1.00 44.56 190 LEU A O 1
ATOM 1390 N N . ALA A 1 191 ? 7.911 23.892 -4.427 1.00 44.53 191 ALA A N 1
ATOM 1391 C CA . ALA A 1 191 ? 7.261 23.425 -5.656 1.00 44.53 191 ALA A CA 1
ATOM 1392 C C . ALA A 1 191 ? 6.111 24.340 -6.131 1.00 44.53 191 ALA A C 1
ATOM 1394 O O . ALA A 1 191 ? 5.826 24.401 -7.326 1.00 44.53 191 ALA A O 1
ATOM 1395 N N . ARG A 1 192 ? 5.456 25.070 -5.214 1.00 50.44 192 ARG A N 1
ATOM 1396 C CA . ARG A 1 192 ? 4.407 26.052 -5.549 1.00 50.44 192 ARG A CA 1
ATOM 1397 C C . ARG A 1 192 ? 4.954 27.390 -6.047 1.00 50.44 192 ARG A C 1
ATOM 1399 O O . ARG A 1 192 ? 4.238 28.072 -6.772 1.00 50.44 192 ARG A O 1
ATOM 1406 N N . ARG A 1 193 ? 6.186 27.764 -5.685 1.00 48.25 193 ARG A N 1
ATOM 1407 C CA . ARG A 1 193 ? 6.833 28.982 -6.207 1.00 48.25 193 ARG A CA 1
ATOM 1408 C C . ARG A 1 193 ? 7.280 28.788 -7.655 1.00 48.25 193 ARG A C 1
ATOM 1410 O O . ARG A 1 193 ? 6.922 29.589 -8.505 1.00 48.25 193 ARG A O 1
ATOM 1417 N N . VAL A 1 194 ? 7.886 27.642 -7.964 1.00 50.91 194 VAL A N 1
ATOM 1418 C CA . VAL A 1 194 ? 8.342 27.313 -9.329 1.00 50.91 194 VAL A CA 1
ATOM 1419 C C . VAL A 1 194 ? 7.178 27.135 -10.321 1.00 50.91 194 VAL A C 1
ATOM 1421 O O . VAL A 1 194 ? 7.324 27.410 -11.506 1.00 50.91 194 VAL A O 1
ATOM 1424 N N . GLY A 1 195 ? 5.997 26.711 -9.854 1.00 44.09 195 GLY A N 1
ATOM 1425 C CA . GLY A 1 195 ? 4.795 26.618 -10.694 1.00 44.09 195 GLY A CA 1
ATOM 1426 C C . GLY A 1 195 ? 4.095 27.955 -10.980 1.00 44.09 195 GLY A C 1
ATOM 1427 O O . GLY A 1 195 ? 3.269 28.000 -11.882 1.00 44.09 195 GLY A O 1
ATOM 1428 N N . ARG A 1 196 ? 4.399 29.023 -10.226 1.00 43.50 196 ARG A N 1
ATOM 1429 C CA . ARG A 1 196 ? 3.830 30.371 -10.426 1.00 43.50 196 ARG A CA 1
ATOM 1430 C C . ARG A 1 196 ? 4.695 31.280 -11.299 1.00 43.50 196 ARG A C 1
ATOM 1432 O O . ARG A 1 196 ? 4.171 32.242 -11.828 1.00 43.50 196 ARG A O 1
ATOM 1439 N N . GLU A 1 197 ? 5.975 30.967 -11.472 1.00 40.62 197 GLU A N 1
ATOM 1440 C CA . GLU A 1 197 ? 6.899 31.720 -12.342 1.00 40.62 197 GLU A CA 1
ATOM 1441 C C . GLU A 1 197 ? 6.871 31.249 -13.810 1.00 40.62 197 GLU A C 1
ATOM 1443 O O . GLU A 1 197 ? 7.621 31.750 -14.640 1.00 40.62 197 GLU A O 1
ATOM 1448 N N . ARG A 1 198 ? 6.021 30.267 -14.142 1.00 40.03 198 ARG A N 1
ATOM 1449 C CA . ARG A 1 198 ? 5.841 29.730 -15.504 1.00 40.03 198 ARG A CA 1
ATOM 1450 C C . ARG A 1 198 ? 4.407 29.880 -16.037 1.00 40.03 198 ARG A C 1
ATOM 1452 O O . ARG A 1 198 ? 4.047 29.171 -16.973 1.00 40.03 198 ARG A O 1
ATOM 1459 N N . ALA A 1 199 ? 3.603 30.743 -15.419 1.00 40.31 199 ALA A N 1
ATOM 1460 C CA . ALA A 1 199 ? 2.256 31.100 -15.859 1.00 40.31 199 ALA A CA 1
ATOM 1461 C C . ALA A 1 199 ? 2.215 32.578 -16.245 1.00 40.31 199 ALA A C 1
ATOM 1463 O O . ALA A 1 199 ? 2.861 33.369 -15.520 1.00 40.31 199 ALA A O 1
#

Solvent-accessible surface area (backbone atoms only — not comparable to full-atom values): 10733 Å² total; per-residue (Å²): 101,69,50,78,34,50,32,36,40,38,28,76,37,55,64,72,42,50,19,68,76,48,48,41,64,51,77,40,65,30,42,33,35,41,36,39,72,78,58,64,62,79,90,44,66,32,41,32,33,43,36,41,36,29,67,61,31,10,60,98,58,36,50,13,26,48,55,29,31,24,26,40,82,50,77,72,40,30,64,37,80,35,70,31,65,45,77,63,66,47,47,24,17,27,67,61,55,32,36,26,76,76,41,38,34,32,43,36,37,37,45,77,46,91,44,30,25,44,27,30,38,21,50,71,68,49,71,78,42,72,28,34,33,36,43,39,66,56,79,74,80,72,78,78,68,84,85,73,86,83,77,78,75,79,78,68,82,84,71,82,82,72,76,82,42,45,79,83,22,30,40,25,59,39,41,62,52,66,65,63,57,56,72,41,45,63,61,54,53,52,58,54,52,65,61,57,78,76,109

Foldseek 3Di:
DKAKFKWKDFFDDADLQQFPVQRDGDIFIKIKIWDFDVPPDLQWWTWIKIKIWTQLFFPPRGIAIAIWIQWDLALPGLLPTDTASGPQRFKIKRNAWKQAPQGTKIKMWGHPDVQKTFIWIDHPSHDTDTGGIMGTPDPDPDPDDDDDDDDDDPDDPDDPPDDGDNQVTHGYRIHGDPVVVVVCPVVVVVVVVVVVVVD

Secondary structure (DSSP, 8-state):
-EEEEEEEEEESS----S-HHHHS-EEEEEEEEEEESS---TTS-B-EEEEEEETT-SGGG--EEEEEEEB--STTGGGSB--BSSTTSS-EE-SSPEEETTEEEEEEEEEEETTEEEEEEEETT--EEEEEEEEE-PPP-PPPPTT---------S--SS----TTTSPPTT-B--HHHHHHHHHHHHHHHHHTTTT-